Protein AF-0000000082340578 (afdb_homodimer)

Structure (mmCIF, N/CA/C/O backbone):
data_AF-0000000082340578-model_v1
#
loop_
_entity.id
_entity.type
_entity.pdbx_description
1 polymer 'Glutathione S-transferase'
#
loop_
_atom_site.group_PDB
_atom_site.id
_atom_site.type_symbol
_atom_site.label_atom_id
_atom_site.label_alt_id
_atom_site.label_comp_id
_atom_site.label_asym_id
_atom_site.label_entity_id
_atom_site.label_seq_id
_atom_site.pdbx_PDB_ins_code
_atom_site.Cartn_x
_atom_site.Cartn_y
_atom_site.Cartn_z
_atom_site.occupancy
_atom_site.B_iso_or_equiv
_atom_site.auth_seq_id
_atom_site.auth_comp_id
_atom_site.auth_asym_id
_atom_site.auth_atom_id
_atom_site.pdbx_PDB_model_num
ATOM 1 N N . MET A 1 1 ? -36.203 -43.332 -11.079 1 32.48 1 MET A N 1
ATOM 2 C CA . MET A 1 1 ? -35.503 -42.233 -11.738 1 32.48 1 MET A CA 1
ATOM 3 C C . MET A 1 1 ? -34.315 -41.766 -10.903 1 32.48 1 MET A C 1
ATOM 5 O O . MET A 1 1 ? -34.494 -41.225 -9.81 1 32.48 1 MET A O 1
ATOM 9 N N . THR A 1 2 ? -33.215 -42.489 -10.966 1 35.5 2 THR A N 1
ATOM 10 C CA . THR A 1 2 ? -31.97 -42.295 -10.231 1 35.5 2 THR A CA 1
ATOM 11 C C . THR A 1 2 ? -31.296 -40.99 -10.645 1 35.5 2 THR A C 1
ATOM 13 O O . THR A 1 2 ? -30.968 -40.799 -11.818 1 35.5 2 THR A O 1
ATOM 16 N N . ILE A 1 3 ? -31.666 -39.887 -10.031 1 37.01 3 ILE A N 1
ATOM 17 C CA . ILE A 1 3 ? -30.97 -38.628 -10.276 1 37.01 3 ILE A CA 1
ATOM 18 C C . ILE A 1 3 ? -29.473 -38.811 -10.034 1 37.01 3 ILE A C 1
ATOM 20 O O . ILE A 1 3 ? -29.056 -39.173 -8.931 1 37.01 3 ILE A O 1
ATOM 24 N N . SER A 1 4 ? -28.73 -39.205 -10.979 1 40.76 4 SER A N 1
ATOM 25 C CA . SER A 1 4 ? -27.273 -39.129 -10.92 1 40.76 4 SER A CA 1
ATOM 26 C C . SER A 1 4 ? -26.808 -37.723 -10.558 1 40.76 4 SER A C 1
ATOM 28 O O . SER A 1 4 ? -27.153 -36.754 -11.238 1 40.76 4 SER A O 1
ATOM 30 N N . ILE A 1 5 ? -26.723 -37.403 -9.363 1 33.58 5 ILE A N 1
ATOM 31 C CA . ILE A 1 5 ? -25.981 -36.206 -8.981 1 33.58 5 ILE A CA 1
ATOM 32 C C . ILE A 1 5 ? -24.584 -36.247 -9.597 1 33.58 5 ILE A C 1
ATOM 34 O O . ILE A 1 5 ? -23.779 -37.121 -9.267 1 33.58 5 ILE A O 1
ATOM 38 N N . LYS A 1 6 ? -24.53 -35.963 -10.836 1 37.46 6 LYS A N 1
ATOM 39 C CA . LYS A 1 6 ? -23.195 -35.691 -11.361 1 37.46 6 LYS A CA 1
ATOM 40 C C . LYS A 1 6 ? -22.402 -34.798 -10.411 1 37.46 6 LYS A C 1
ATOM 42 O O . LYS A 1 6 ? -22.807 -33.668 -10.13 1 37.46 6 LYS A O 1
ATOM 47 N N . SER A 1 7 ? -21.877 -35.33 -9.441 1 37.5 7 SER A N 1
ATOM 48 C CA . SER A 1 7 ? -20.831 -34.594 -8.738 1 37.5 7 SER A CA 1
ATOM 49 C C . SER A 1 7 ? -19.976 -33.786 -9.709 1 37.5 7 SER A C 1
ATOM 51 O O . SER A 1 7 ? -19.285 -34.355 -10.556 1 37.5 7 SER A O 1
ATOM 53 N N . TYR A 1 8 ? -20.379 -32.706 -10.27 1 38.99 8 TYR A N 1
ATOM 54 C CA . TYR A 1 8 ? -19.484 -31.77 -10.941 1 38.99 8 TYR A CA 1
ATOM 55 C C . TYR A 1 8 ? -18.178 -31.616 -10.171 1 38.99 8 TYR A C 1
ATOM 57 O O . TYR A 1 8 ? -18.121 -30.894 -9.172 1 38.99 8 TYR A O 1
ATOM 65 N N . SER A 1 9 ? -17.479 -32.578 -9.721 1 43.73 9 SER A N 1
ATOM 66 C CA . SER A 1 9 ? -16.057 -32.46 -9.414 1 43.73 9 SER A CA 1
ATOM 67 C C . SER A 1 9 ? -15.355 -31.527 -10.395 1 43.73 9 SER A C 1
ATOM 69 O O . SER A 1 9 ? -15.169 -31.872 -11.563 1 43.73 9 SER A O 1
ATOM 71 N N . SER A 1 10 ? -15.695 -30.298 -10.565 1 49.03 10 SER A N 1
ATOM 72 C CA . SER A 1 10 ? -15.007 -29.337 -11.421 1 49.03 10 SER A CA 1
ATOM 73 C C . SER A 1 10 ? -13.504 -29.596 -11.445 1 49.03 10 SER A C 1
ATOM 75 O O . SER A 1 10 ? -12.836 -29.501 -10.414 1 49.03 10 SER A O 1
ATOM 77 N N . VAL A 1 11 ? -13.077 -30.604 -12.043 1 56.56 11 VAL A N 1
ATOM 78 C CA . VAL A 1 11 ? -11.68 -30.944 -12.296 1 56.56 11 VAL A CA 1
ATOM 79 C C . VAL A 1 11 ? -10.858 -29.667 -12.451 1 56.56 11 VAL A C 1
ATOM 81 O O . VAL A 1 11 ? -11.073 -28.89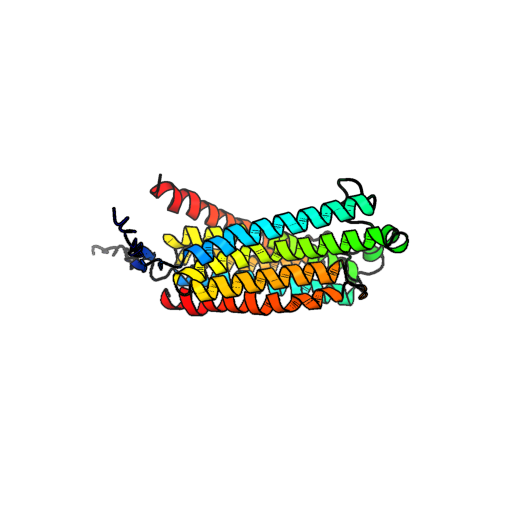2 -13.385 1 56.56 11 VAL A O 1
ATOM 84 N N . VAL A 1 12 ? -10.469 -29.049 -11.334 1 66.49 12 VAL A N 1
ATOM 85 C CA . VAL A 1 12 ? -9.536 -27.929 -11.392 1 66.49 12 VAL A CA 1
ATOM 86 C C . VAL A 1 12 ? -8.312 -28.319 -12.217 1 66.49 12 VAL A C 1
ATOM 88 O O . VAL A 1 12 ? -7.583 -29.248 -11.859 1 66.49 12 VAL A O 1
ATOM 91 N N . THR A 1 13 ? -8.359 -27.961 -13.542 1 82.49 13 THR A N 1
ATOM 92 C CA . THR A 1 13 ? -7.197 -28.169 -14.399 1 82.49 13 THR A CA 1
ATOM 93 C C . THR A 1 13 ? -5.966 -27.479 -13.817 1 82.49 13 THR A C 1
ATOM 95 O O . THR A 1 13 ? -6.04 -26.328 -13.383 1 82.49 13 THR A O 1
ATOM 98 N N . MET A 1 14 ? -4.931 -28.277 -13.577 1 86.16 14 MET A N 1
ATOM 99 C CA . MET A 1 14 ? -3.682 -27.736 -13.05 1 86.16 14 MET A CA 1
ATOM 100 C C . MET A 1 14 ? -2.726 -27.372 -14.181 1 86.16 14 MET A C 1
ATOM 102 O O . MET A 1 14 ? -2.754 -27.99 -15.246 1 86.16 14 MET A O 1
ATOM 106 N N . VAL A 1 15 ? -2.022 -26.266 -13.951 1 86.98 15 VAL A N 1
ATOM 107 C CA . VAL A 1 15 ? -0.987 -25.796 -14.866 1 86.98 15 VAL A CA 1
ATOM 108 C C . VAL A 1 15 ? 0.37 -25.818 -14.166 1 86.98 15 VAL A C 1
ATOM 110 O O . VAL A 1 15 ? 0.492 -25.378 -13.02 1 86.98 15 VAL A O 1
ATOM 113 N N . ALA A 1 16 ? 1.345 -26.383 -14.848 1 87.38 16 ALA A N 1
ATOM 114 C CA . ALA A 1 16 ? 2.707 -26.388 -14.321 1 87.38 16 ALA A CA 1
ATOM 115 C C . ALA A 1 16 ? 3.42 -25.075 -14.631 1 87.38 16 ALA A C 1
ATOM 117 O O . ALA A 1 16 ? 3.432 -24.623 -15.778 1 87.38 16 ALA A O 1
ATOM 118 N N . ILE A 1 17 ? 3.955 -24.507 -13.528 1 86.69 17 ILE A N 1
ATOM 119 C CA . ILE A 1 17 ? 4.747 -23.296 -13.713 1 86.69 17 ILE A CA 1
ATOM 120 C C . ILE A 1 17 ? 6.206 -23.574 -13.358 1 86.69 17 ILE A C 1
ATOM 122 O O . ILE A 1 17 ? 6.499 -24.116 -12.29 1 86.69 17 ILE A O 1
ATOM 126 N N . ASP A 1 18 ? 7.108 -23.28 -14.313 1 88.74 18 ASP A N 1
ATOM 127 C CA . ASP A 1 18 ? 8.546 -23.391 -14.087 1 88.74 18 ASP A CA 1
ATOM 128 C C . ASP A 1 18 ? 9.117 -22.086 -13.536 1 88.74 18 ASP A C 1
ATOM 130 O O . ASP A 1 18 ? 8.916 -21.019 -14.12 1 88.74 18 ASP A O 1
ATOM 134 N N . ILE A 1 19 ? 9.731 -22.142 -12.451 1 90.52 19 ILE A N 1
ATOM 135 C CA . ILE A 1 19 ? 10.416 -20.98 -11.895 1 90.52 19 ILE A CA 1
ATOM 136 C C . ILE A 1 19 ? 11.733 -20.755 -12.634 1 90.52 19 ILE A C 1
ATOM 138 O O . ILE A 1 19 ? 12.605 -21.627 -12.641 1 90.52 19 ILE A O 1
ATOM 142 N N . PRO A 1 20 ? 11.855 -19.592 -13.224 1 92.12 20 PRO A N 1
ATOM 143 C CA . PRO A 1 20 ? 13.057 -19.361 -14.029 1 92.12 20 PRO A CA 1
ATOM 144 C C . PRO A 1 20 ? 14.324 -19.265 -13.183 1 92.12 20 PRO A C 1
ATOM 146 O O . PRO A 1 20 ? 14.255 -18.935 -11.996 1 92.12 20 PRO A O 1
ATOM 149 N N . ALA A 1 21 ? 15.491 -19.548 -13.748 1 89.22 21 ALA A N 1
ATOM 150 C CA . ALA A 1 21 ? 16.779 -19.582 -13.058 1 89.22 21 ALA A CA 1
ATOM 151 C C . ALA A 1 21 ? 17.123 -18.217 -12.471 1 89.22 21 ALA A C 1
ATOM 153 O O . ALA A 1 21 ? 17.707 -18.129 -11.388 1 89.22 21 ALA A O 1
ATOM 154 N N . ASN A 1 22 ? 16.754 -17.122 -13.092 1 93.92 22 ASN A N 1
ATOM 155 C CA . ASN A 1 22 ? 17.14 -15.792 -12.632 1 93.92 22 ASN A CA 1
ATOM 156 C C . ASN A 1 22 ? 16.092 -15.197 -11.697 1 93.92 22 ASN A C 1
ATOM 158 O O . ASN A 1 22 ? 16.174 -14.023 -11.332 1 93.92 22 ASN A O 1
ATOM 162 N N . TYR A 1 23 ? 15.196 -16.021 -11.19 1 96.36 23 TYR A N 1
ATOM 163 C CA . TYR A 1 23 ? 14.144 -15.588 -10.277 1 96.36 23 TYR A CA 1
ATOM 164 C C . TYR A 1 23 ? 14.734 -15.075 -8.969 1 96.36 23 TYR A C 1
ATOM 166 O O . TYR A 1 23 ? 14.115 -14.264 -8.277 1 96.36 23 TYR A O 1
ATOM 174 N N . GLY A 1 24 ? 15.904 -15.477 -8.584 1 96.7 24 GLY A N 1
ATOM 175 C CA . GLY A 1 24 ? 16.573 -15.032 -7.371 1 96.7 24 GLY A CA 1
ATOM 176 C C . GLY A 1 24 ? 16.735 -13.526 -7.298 1 96.7 24 GLY A C 1
ATOM 177 O O . GLY A 1 24 ? 16.732 -12.948 -6.209 1 96.7 24 GLY A O 1
ATOM 178 N N . TYR A 1 25 ? 16.868 -12.848 -8.466 1 97.62 25 TYR A N 1
ATOM 179 C CA . TYR A 1 25 ? 16.978 -11.394 -8.484 1 97.62 25 TYR A CA 1
ATOM 180 C C . TYR A 1 25 ? 15.692 -10.744 -7.988 1 97.62 25 TYR A C 1
ATOM 182 O O . TYR A 1 25 ? 15.732 -9.744 -7.268 1 97.62 25 TYR A O 1
ATOM 190 N N . SER A 1 26 ? 14.551 -11.32 -8.376 1 98.38 26 SER A N 1
ATOM 191 C CA . SER A 1 26 ? 13.267 -10.815 -7.9 1 98.38 26 SER A CA 1
ATOM 192 C C . SER A 1 26 ? 13.143 -10.959 -6.387 1 98.38 26 SER A C 1
ATOM 194 O O . SER A 1 26 ? 12.704 -10.031 -5.704 1 98.38 26 SER A O 1
ATOM 196 N N . ILE A 1 27 ? 13.581 -12.015 -5.854 1 98.55 27 ILE A N 1
ATOM 197 C CA . ILE A 1 27 ? 13.533 -12.256 -4.416 1 98.55 27 ILE A CA 1
ATOM 198 C C . ILE A 1 27 ? 14.464 -11.283 -3.698 1 98.55 27 ILE A C 1
ATOM 200 O O . ILE A 1 27 ? 14.088 -10.687 -2.685 1 98.55 27 ILE A O 1
ATOM 204 N N . ALA A 1 28 ? 15.629 -11.124 -4.243 1 98.78 28 ALA A N 1
ATOM 205 C CA . ALA A 1 28 ? 16.623 -10.26 -3.61 1 98.78 28 ALA A CA 1
ATOM 206 C C . ALA A 1 28 ? 16.119 -8.823 -3.517 1 98.78 28 ALA A C 1
ATOM 208 O O . ALA A 1 28 ? 16.309 -8.157 -2.495 1 98.78 28 ALA A O 1
ATOM 209 N N . ILE A 1 29 ? 15.475 -8.376 -4.542 1 98.91 29 ILE A N 1
ATOM 210 C CA . ILE A 1 29 ? 14.97 -7.007 -4.536 1 98.91 29 ILE A CA 1
ATOM 211 C C . ILE A 1 29 ? 13.776 -6.902 -3.589 1 98.91 29 ILE A C 1
ATOM 213 O O . ILE A 1 29 ? 13.738 -6.025 -2.723 1 98.91 29 ILE A O 1
ATOM 217 N N . SER A 1 30 ? 12.834 -7.801 -3.774 1 98.86 30 SER A N 1
ATOM 218 C CA . SER A 1 30 ? 11.571 -7.74 -3.046 1 98.86 30 SER A CA 1
ATOM 219 C C . SER A 1 30 ? 11.783 -7.956 -1.551 1 98.86 30 SER A C 1
ATOM 221 O O . SER A 1 30 ? 11.242 -7.214 -0.729 1 98.86 30 SER A O 1
ATOM 223 N N . LEU A 1 31 ? 12.621 -8.891 -1.147 1 98.76 31 LEU A N 1
ATOM 224 C CA . LEU A 1 31 ? 12.701 -9.306 0.25 1 98.76 31 LEU A CA 1
AT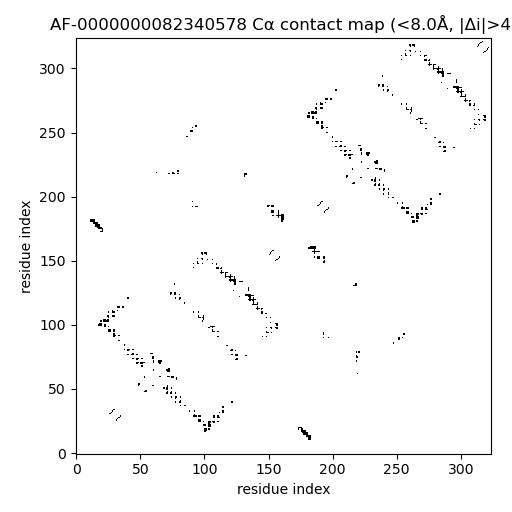OM 225 C C . LEU A 1 31 ? 14.053 -8.936 0.85 1 98.76 31 LEU A C 1
ATOM 227 O O . LEU A 1 31 ? 14.299 -9.182 2.033 1 98.76 31 LEU A O 1
ATOM 231 N N . GLY A 1 32 ? 14.904 -8.378 0.1 1 98.81 32 GLY A N 1
ATOM 232 C CA . GLY A 1 32 ? 16.178 -7.874 0.586 1 98.81 32 GLY A CA 1
ATOM 233 C C . GLY A 1 32 ? 16.271 -6.36 0.556 1 98.81 32 GLY A C 1
ATOM 234 O O . GLY A 1 32 ? 16.133 -5.704 1.59 1 98.81 32 GLY A O 1
ATOM 235 N N . VAL A 1 33 ? 16.249 -5.843 -0.642 1 98.86 33 VAL A N 1
ATOM 236 C CA . VAL A 1 33 ? 16.512 -4.422 -0.845 1 98.86 33 VAL A CA 1
ATOM 237 C C . VAL A 1 33 ? 15.381 -3.596 -0.236 1 98.86 33 VAL A C 1
ATOM 239 O O . VAL A 1 33 ? 15.631 -2.633 0.493 1 98.86 33 VAL A O 1
ATOM 242 N N . ILE A 1 34 ? 14.15 -3.959 -0.491 1 98.85 34 ILE A N 1
ATOM 243 C CA . ILE A 1 34 ? 13.02 -3.129 -0.09 1 98.85 34 ILE A CA 1
ATOM 244 C C . ILE A 1 34 ? 12.895 -3.127 1.432 1 98.85 34 ILE A C 1
ATOM 246 O O . ILE A 1 34 ? 12.763 -2.068 2.049 1 98.85 34 ILE A O 1
ATOM 250 N N . PRO A 1 35 ? 13.01 -4.287 2.122 1 98.82 35 PRO A N 1
ATOM 251 C CA . PRO A 1 35 ? 12.974 -4.233 3.585 1 98.82 35 PRO A CA 1
ATOM 252 C C . PRO A 1 35 ? 14.146 -3.453 4.176 1 98.82 35 PRO A C 1
ATOM 254 O O . PRO A 1 35 ? 13.981 -2.742 5.171 1 98.82 35 PRO A O 1
ATOM 257 N N . ILE A 1 36 ? 15.309 -3.541 3.639 1 98.85 36 ILE A N 1
ATOM 258 C CA . ILE A 1 36 ? 16.457 -2.78 4.12 1 98.85 36 ILE A CA 1
ATOM 259 C C . ILE A 1 36 ? 16.2 -1.286 3.935 1 98.85 36 ILE A C 1
ATOM 261 O O . ILE A 1 36 ? 16.501 -0.483 4.821 1 98.85 36 ILE A O 1
ATOM 265 N N . LEU A 1 37 ? 15.639 -0.922 2.802 1 98.87 37 LEU A N 1
ATOM 266 C CA . LEU A 1 37 ? 15.31 0.478 2.552 1 98.87 37 LEU A CA 1
ATOM 267 C C . LEU A 1 37 ? 14.274 0.979 3.553 1 98.87 37 LEU A C 1
ATOM 269 O O . LEU A 1 37 ? 14.352 2.119 4.015 1 98.87 37 LEU A O 1
ATOM 273 N N . SER A 1 38 ? 13.266 0.113 3.815 1 98.8 38 SER A N 1
ATOM 274 C CA . SER A 1 38 ? 12.285 0.469 4.835 1 98.8 38 SER A CA 1
ATOM 275 C C . SER A 1 38 ? 12.958 0.766 6.171 1 98.8 38 SER A C 1
ATOM 277 O O . SER A 1 38 ? 12.628 1.753 6.832 1 98.8 38 SER A O 1
ATOM 279 N N . PHE A 1 39 ? 13.899 -0.075 6.577 1 98.7 39 PHE A N 1
ATOM 280 C CA . PHE A 1 39 ? 14.65 0.111 7.813 1 98.7 39 PHE A CA 1
ATOM 281 C C . PHE A 1 39 ? 15.432 1.418 7.781 1 98.7 39 PHE A C 1
ATOM 283 O O . PHE A 1 39 ? 15.445 2.165 8.761 1 98.7 39 PHE A O 1
ATOM 290 N N . LEU A 1 40 ? 16.004 1.727 6.68 1 98.62 40 LEU A N 1
ATOM 291 C CA . LEU A 1 40 ? 16.769 2.961 6.535 1 98.62 40 LEU A CA 1
ATOM 292 C C . LEU A 1 40 ? 15.86 4.18 6.65 1 98.62 40 LEU A C 1
ATOM 294 O O . LEU A 1 40 ? 16.239 5.188 7.252 1 98.62 40 LEU A O 1
ATOM 298 N N . HIS A 1 41 ? 14.7 4.136 6.061 1 98.74 41 HIS A N 1
ATOM 299 C CA . HIS A 1 41 ? 13.725 5.204 6.251 1 98.74 41 HIS A CA 1
ATOM 300 C C . HIS A 1 41 ? 13.44 5.433 7.731 1 98.74 41 HIS A C 1
ATOM 302 O O . HIS A 1 41 ? 13.419 6.576 8.194 1 98.74 41 HIS A O 1
ATOM 308 N N . GLY A 1 42 ? 13.219 4.301 8.45 1 98.56 42 GLY A N 1
ATOM 309 C CA . GLY A 1 42 ? 12.98 4.41 9.88 1 98.56 42 GLY A CA 1
ATOM 310 C C . GLY A 1 42 ? 14.135 5.045 10.632 1 98.56 42 GLY A C 1
ATOM 311 O O . GLY A 1 42 ? 13.923 5.838 11.551 1 98.56 42 GLY A O 1
ATOM 312 N N . THR A 1 43 ? 15.338 4.732 10.287 1 98.62 43 THR A N 1
ATOM 313 C CA . THR A 1 43 ? 16.521 5.318 10.906 1 98.62 43 THR A CA 1
ATOM 314 C C . THR A 1 43 ? 16.581 6.821 10.644 1 98.62 43 THR A C 1
ATOM 316 O O . THR A 1 43 ? 16.915 7.599 11.539 1 98.62 43 THR A O 1
ATOM 319 N N . VAL A 1 44 ? 16.228 7.216 9.447 1 98.63 44 VAL A N 1
ATOM 320 C CA . VAL A 1 44 ? 16.187 8.635 9.11 1 98.63 44 VAL A CA 1
ATOM 321 C C . VAL A 1 44 ? 15.146 9.342 9.973 1 98.63 44 VAL A C 1
ATOM 323 O O . VAL A 1 44 ? 15.417 10.403 10.54 1 98.63 44 VAL A O 1
ATOM 326 N N . VAL A 1 45 ? 13.964 8.742 10.132 1 98.54 45 VAL A N 1
ATOM 327 C CA . VAL A 1 45 ? 12.922 9.31 10.981 1 98.54 45 VAL A CA 1
ATOM 328 C C . VAL A 1 45 ? 13.45 9.481 12.403 1 98.54 45 VAL A C 1
ATOM 330 O O . VAL A 1 45 ? 13.298 10.547 13.004 1 98.54 45 VAL A O 1
ATOM 333 N N . GLY A 1 46 ? 14.077 8.449 12.927 1 98.4 46 GLY A N 1
ATOM 334 C CA . GLY A 1 46 ? 14.612 8.511 14.278 1 98.4 46 GLY A CA 1
ATOM 335 C C . GLY A 1 46 ? 15.651 9.602 14.459 1 98.4 46 GLY A C 1
ATOM 336 O O . GLY A 1 46 ? 15.65 10.304 15.472 1 98.4 46 GLY A O 1
ATOM 337 N N . SER A 1 47 ? 16.529 9.762 13.543 1 98.57 47 SER A N 1
ATOM 338 C CA . SER A 1 47 ? 17.585 10.767 13.615 1 98.57 47 SER A CA 1
ATOM 339 C C . SER A 1 47 ? 17.006 12.178 13.624 1 98.57 47 SER A C 1
ATOM 341 O O . SER A 1 47 ? 17.445 13.03 14.399 1 98.57 47 SER A O 1
ATOM 343 N N . PHE A 1 48 ? 16.052 12.456 12.835 1 98.36 48 PHE A N 1
ATOM 344 C CA . PHE A 1 48 ? 15.464 13.788 12.752 1 98.36 48 PHE A CA 1
ATOM 345 C C . PHE A 1 48 ? 14.551 14.052 13.943 1 98.36 48 PHE A C 1
ATOM 347 O O . PHE A 1 48 ? 14.394 15.197 14.37 1 98.36 48 PHE A O 1
ATOM 354 N N . ARG A 1 49 ? 13.943 12.945 14.484 1 98.35 49 ARG A N 1
ATOM 355 C CA . ARG A 1 49 ? 13.178 13.078 15.72 1 98.35 49 ARG A CA 1
ATOM 356 C C . ARG A 1 49 ? 14.056 13.599 16.853 1 98.35 49 ARG A C 1
ATOM 358 O O . ARG A 1 49 ? 13.681 14.544 17.552 1 98.35 49 ARG A O 1
ATOM 365 N N . LYS A 1 50 ? 15.202 12.958 16.994 1 98.38 50 LYS A N 1
ATOM 366 C CA . LYS A 1 50 ? 16.136 13.354 18.043 1 98.38 50 LYS A CA 1
ATOM 367 C C . LYS A 1 50 ? 16.562 14.811 17.879 1 98.38 50 LYS A C 1
ATOM 369 O O . LYS A 1 50 ? 16.568 15.574 18.847 1 98.38 50 LYS A O 1
ATOM 374 N N . ALA A 1 51 ? 16.858 15.26 16.728 1 98.07 51 ALA A N 1
ATOM 375 C CA . ALA A 1 51 ? 17.292 16.625 16.442 1 98.07 51 ALA A CA 1
ATOM 376 C C . ALA A 1 51 ? 16.175 17.626 16.722 1 98.07 51 ALA A C 1
ATOM 378 O O . ALA A 1 51 ? 16.436 18.755 17.144 1 98.07 51 ALA A O 1
ATOM 379 N N . ALA A 1 52 ? 14.954 17.223 16.487 1 97.82 52 ALA A N 1
ATOM 380 C CA . ALA A 1 52 ? 13.795 18.098 16.647 1 97.82 52 ALA A CA 1
ATOM 381 C C . ALA A 1 52 ? 13.355 18.164 18.107 1 97.82 52 ALA A C 1
ATOM 383 O O . ALA A 1 52 ? 12.569 19.035 18.486 1 97.82 52 ALA A O 1
ATOM 384 N N . GLY A 1 53 ? 13.822 17.182 18.918 1 97.62 53 GLY A N 1
ATOM 385 C CA . GLY A 1 53 ? 13.418 17.134 20.314 1 97.62 53 GLY A CA 1
ATOM 386 C C . GLY A 1 53 ? 11.973 16.715 20.504 1 97.62 53 GLY A C 1
ATOM 387 O O . GLY A 1 53 ? 11.277 17.244 21.373 1 97.62 53 GLY A O 1
ATOM 388 N N . VAL A 1 54 ? 11.461 15.802 19.669 1 97.02 54 VAL A N 1
ATOM 389 C CA . VAL A 1 54 ? 10.103 15.284 19.795 1 97.02 54 VAL A CA 1
ATOM 390 C C . VAL A 1 54 ? 10.127 13.936 20.512 1 97.02 54 VAL A C 1
ATOM 392 O O . VAL A 1 54 ? 10.478 12.915 19.917 1 97.02 54 VAL A O 1
ATOM 395 N N . PRO A 1 55 ? 9.744 13.904 21.739 1 96.1 55 PRO A N 1
ATOM 396 C CA . PRO A 1 55 ? 9.887 12.653 22.488 1 96.1 55 PRO A CA 1
ATOM 397 C C . PRO A 1 55 ? 8.819 11.624 22.126 1 96.1 55 PRO A C 1
ATOM 399 O O . PRO A 1 55 ? 7.693 11.992 21.78 1 96.1 55 PRO A O 1
ATOM 402 N N . TYR A 1 56 ? 9.139 10.387 22.327 1 94.4 56 TYR A N 1
ATOM 403 C CA . TYR A 1 56 ? 8.14 9.326 22.271 1 94.4 56 TYR A CA 1
ATOM 404 C C . TYR A 1 56 ? 7.039 9.558 23.298 1 94.4 56 TYR A C 1
ATOM 406 O O . TYR A 1 56 ? 7.291 10.106 24.374 1 94.4 56 TYR A O 1
ATOM 414 N N . PRO A 1 57 ? 5.883 9.207 22.86 1 95.22 57 PRO A N 1
ATOM 415 C CA . PRO A 1 57 ? 5.397 8.44 21.711 1 95.22 57 PRO A CA 1
ATOM 416 C C . PRO A 1 57 ? 4.866 9.33 20.589 1 95.22 57 PRO A C 1
ATOM 418 O O . PRO A 1 57 ? 4.143 8.855 19.71 1 95.22 57 PRO A O 1
ATOM 421 N N . HIS A 1 58 ? 4.99 10.684 20.674 1 93.14 58 HIS A N 1
ATOM 422 C CA . HIS A 1 58 ? 4.455 11.576 19.651 1 93.14 58 HIS A CA 1
ATOM 423 C C . HIS A 1 58 ? 4.95 11.182 18.263 1 93.14 58 HIS A C 1
ATOM 425 O O . HIS A 1 58 ? 6.158 11.097 18.032 1 93.14 58 HIS A O 1
ATOM 431 N N . THR A 1 59 ? 4.056 10.971 17.398 1 94.71 59 THR A N 1
ATOM 432 C CA . THR A 1 59 ? 4.411 10.523 16.056 1 94.71 59 THR A CA 1
ATOM 433 C C . THR A 1 59 ? 4.833 11.703 15.186 1 94.71 59 THR A C 1
ATOM 435 O O . THR A 1 59 ? 5.664 11.553 14.288 1 94.71 59 THR A O 1
ATOM 438 N N . TYR A 1 60 ? 4.216 12.859 15.406 1 96.09 60 TYR A N 1
ATOM 439 C CA . TYR A 1 60 ? 4.509 14.067 14.642 1 96.09 60 TYR A CA 1
ATOM 440 C C . TYR A 1 60 ? 4.702 15.263 15.567 1 96.09 60 TYR A C 1
ATOM 442 O O . TYR A 1 60 ? 4.182 15.282 16.685 1 96.09 60 TYR A O 1
ATOM 450 N N . ALA A 1 61 ? 5.513 16.183 15.068 1 96.35 61 ALA A N 1
ATOM 451 C CA . ALA A 1 61 ? 5.516 17.511 15.676 1 96.35 61 ALA A CA 1
ATOM 452 C C . ALA A 1 61 ? 4.242 18.276 15.328 1 96.35 61 ALA A C 1
ATOM 454 O O . ALA A 1 61 ? 3.68 18.098 14.246 1 96.35 61 ALA A O 1
ATOM 455 N N . THR A 1 62 ? 3.846 19.104 16.284 1 93.05 62 THR A N 1
ATOM 456 C CA . THR A 1 62 ? 2.662 19.919 16.035 1 93.05 62 THR A CA 1
ATOM 457 C C . THR A 1 62 ? 2.957 21 15 1 93.05 62 THR A C 1
ATOM 459 O O . THR A 1 62 ? 4.119 21.27 14.69 1 93.05 62 THR A O 1
ATOM 462 N N . VAL A 1 63 ? 1.859 21.6 14.512 1 91.02 63 VAL A N 1
ATOM 463 C CA . VAL A 1 63 ? 2.002 22.704 13.569 1 91.02 63 VAL A CA 1
ATOM 464 C C . VAL A 1 63 ? 2.789 23.84 14.218 1 91.02 63 VAL A C 1
ATOM 466 O O . VAL A 1 63 ? 3.663 24.438 13.586 1 91.02 63 VAL A O 1
ATOM 469 N N . GLU A 1 64 ? 2.496 24.135 15.464 1 91.9 64 GLU A N 1
ATOM 470 C CA . GLU A 1 64 ? 3.172 25.196 16.205 1 91.9 64 GLU A CA 1
ATOM 471 C C . GLU A 1 64 ? 4.662 24.903 16.352 1 91.9 64 GLU A C 1
ATOM 473 O O . GLU A 1 64 ? 5.495 25.797 16.19 1 91.9 64 GLU A O 1
ATOM 478 N N . GLN A 1 65 ? 4.988 23.623 16.637 1 94.08 65 GLN A N 1
ATOM 479 C CA . GLN A 1 65 ? 6.387 23.223 16.756 1 94.08 65 GLN A CA 1
ATOM 480 C C . GLN A 1 65 ? 7.123 23.398 15.431 1 94.08 65 GLN A C 1
ATOM 482 O O . GLN A 1 65 ? 8.283 23.817 15.41 1 94.08 65 GLN A O 1
ATOM 487 N N . CYS A 1 66 ? 6.46 23.144 14.372 1 93.61 66 CYS A N 1
ATOM 488 C CA . CYS A 1 66 ? 7.08 23.262 13.057 1 93.61 66 CYS A CA 1
ATOM 489 C C . CYS A 1 66 ? 7.318 24.723 12.696 1 93.61 66 CYS A C 1
ATOM 491 O O . CYS A 1 66 ? 8.293 25.048 12.015 1 93.61 66 CYS A O 1
ATOM 493 N N . LYS A 1 67 ? 6.478 25.597 13.117 1 91.37 67 LYS A N 1
ATOM 494 C CA . LYS A 1 67 ? 6.637 27.023 12.847 1 91.37 67 LYS A CA 1
ATOM 495 C C . LYS A 1 67 ? 7.815 27.602 13.626 1 91.37 67 LYS A C 1
ATOM 497 O O . LYS A 1 67 ? 8.532 28.47 13.123 1 91.37 67 LYS A O 1
ATOM 502 N N . SER A 1 68 ? 8.038 27.092 14.801 1 94.68 68 SER A N 1
ATOM 503 C CA . SER A 1 68 ? 9.029 27.692 15.689 1 94.68 68 SER A CA 1
ATOM 504 C C . SER A 1 68 ? 10.382 27.001 15.555 1 94.68 68 SER A C 1
ATOM 506 O O . SER A 1 68 ? 11.408 27.549 15.964 1 94.68 68 SER A O 1
ATOM 508 N N . ASN A 1 69 ? 10.408 25.741 15.038 1 94.53 69 ASN A N 1
ATOM 509 C CA . ASN A 1 69 ? 11.603 24.91 14.936 1 94.53 69 ASN A CA 1
ATOM 510 C C . ASN A 1 69 ? 11.694 24.224 13.576 1 94.53 69 ASN A C 1
ATOM 512 O O . ASN A 1 69 ? 11.027 23.215 13.339 1 94.53 69 ASN A O 1
ATOM 516 N N . PRO A 1 70 ? 12.557 24.73 12.738 1 94.18 70 PRO A N 1
ATOM 517 C CA . PRO A 1 70 ? 12.681 24.141 11.402 1 94.18 70 PRO A CA 1
ATOM 518 C C . PRO A 1 70 ? 13.05 22.66 11.442 1 94.18 70 PRO A C 1
ATOM 520 O O . PRO A 1 70 ? 12.707 21.909 10.525 1 94.18 70 PRO A O 1
ATOM 523 N N . LYS A 1 71 ? 13.732 22.201 12.48 1 97.01 71 LYS A N 1
ATOM 524 C CA . LYS A 1 71 ? 14.094 20.792 12.598 1 97.01 71 LYS A CA 1
ATOM 525 C C . LYS A 1 71 ? 12.857 19.923 12.81 1 97.01 71 LYS A C 1
ATOM 527 O O . LYS A 1 71 ? 12.831 18.761 12.399 1 97.01 71 LYS A O 1
ATOM 532 N N . ALA A 1 72 ? 11.867 20.466 13.492 1 96.97 72 ALA A N 1
ATOM 533 C CA . ALA A 1 72 ? 10.609 19.75 13.69 1 96.97 72 ALA A CA 1
ATOM 534 C C . ALA A 1 72 ? 9.887 19.533 12.363 1 96.97 72 ALA A C 1
ATOM 536 O O . ALA A 1 72 ? 9.279 18.483 12.145 1 96.97 72 ALA A O 1
ATOM 537 N N . TYR A 1 73 ? 9.959 20.541 11.515 1 95.74 73 TYR A N 1
ATOM 538 C CA . TYR A 1 73 ? 9.38 20.41 10.183 1 95.74 73 TYR A CA 1
ATOM 539 C C . TYR A 1 73 ? 10.059 19.292 9.4 1 95.74 73 TYR A C 1
ATOM 541 O O . TYR A 1 73 ? 9.389 18.47 8.771 1 95.74 73 TYR A O 1
ATOM 549 N N . LYS A 1 74 ? 11.321 19.223 9.441 1 96.93 74 LYS A N 1
ATOM 550 C CA . LYS A 1 74 ? 12.071 18.193 8.727 1 96.93 74 LYS A CA 1
ATOM 551 C C . LYS A 1 74 ? 11.756 16.804 9.274 1 96.93 74 LYS A C 1
ATOM 553 O O . LYS A 1 74 ? 11.711 15.83 8.52 1 96.93 74 LYS A O 1
ATOM 558 N N . PHE A 1 75 ? 11.593 16.724 10.589 1 98.12 75 PHE A N 1
ATOM 559 C CA . PHE A 1 75 ? 11.168 15.469 11.198 1 98.12 75 PHE A CA 1
ATOM 560 C C . PHE A 1 75 ? 9.841 15.004 10.611 1 98.12 75 PHE A C 1
ATOM 562 O O . PHE A 1 75 ? 9.7 13.842 10.226 1 98.12 75 PHE A O 1
ATOM 569 N N . ASN A 1 76 ? 8.88 15.927 10.516 1 97.34 76 ASN A N 1
ATOM 570 C CA . ASN A 1 76 ? 7.589 15.574 9.934 1 97.34 76 ASN A CA 1
ATOM 571 C C . ASN A 1 76 ? 7.728 15.159 8.473 1 97.34 76 ASN A C 1
ATOM 573 O O . ASN A 1 76 ? 7.018 14.267 8.006 1 97.34 76 ASN A O 1
ATOM 577 N N . CYS A 1 77 ? 8.645 15.775 7.754 1 97.35 77 CYS A N 1
ATOM 578 C CA . CYS A 1 77 ? 8.914 15.394 6.372 1 97.35 77 CYS A CA 1
ATOM 579 C C . CYS A 1 77 ? 9.439 13.965 6.292 1 97.35 77 CYS A C 1
ATOM 581 O O . CYS A 1 77 ? 8.986 13.178 5.459 1 97.35 77 CYS A O 1
ATOM 583 N N . ALA A 1 78 ? 10.354 13.649 7.168 1 98.02 78 ALA A N 1
ATOM 584 C CA . ALA A 1 78 ? 10.905 12.297 7.203 1 98.02 78 ALA A CA 1
ATOM 585 C C . ALA A 1 78 ? 9.822 11.271 7.523 1 98.02 78 ALA A C 1
ATOM 587 O O . ALA A 1 78 ? 9.752 10.215 6.89 1 98.02 78 ALA A O 1
ATOM 588 N N . GLN A 1 79 ? 8.97 11.608 8.52 1 97.96 79 GLN A N 1
ATOM 589 C CA . GLN A 1 79 ? 7.87 10.734 8.912 1 97.96 79 GLN A CA 1
ATOM 590 C C . GLN A 1 79 ? 6.907 10.506 7.75 1 97.96 79 GLN A C 1
ATOM 592 O O . GLN A 1 79 ? 6.484 9.375 7.502 1 97.96 79 GLN A O 1
ATOM 597 N N . ARG A 1 80 ? 6.619 11.556 7.044 1 97.34 80 ARG A N 1
ATOM 598 C CA . ARG A 1 80 ? 5.676 11.452 5.935 1 97.34 80 ARG A CA 1
ATOM 599 C C . ARG A 1 80 ? 6.255 10.613 4.801 1 97.34 80 ARG A C 1
ATOM 601 O O . ARG A 1 80 ? 5.551 9.798 4.202 1 97.34 80 ARG A O 1
ATOM 608 N N . ALA A 1 81 ? 7.476 10.843 4.486 1 97.91 81 ALA A N 1
ATOM 609 C CA . ALA A 1 81 ? 8.133 10.051 3.449 1 97.91 81 ALA A CA 1
ATOM 610 C C . ALA A 1 81 ? 8.133 8.568 3.809 1 97.91 81 ALA A C 1
ATOM 612 O O . ALA A 1 81 ? 7.855 7.718 2.96 1 97.91 81 ALA A O 1
ATOM 613 N N . HIS A 1 82 ? 8.404 8.259 5.051 1 98.41 82 HIS A N 1
ATOM 614 C CA . HIS A 1 82 ? 8.417 6.878 5.519 1 98.41 82 HIS A CA 1
ATOM 615 C C . HIS A 1 82 ? 7.025 6.26 5.448 1 98.41 82 HIS A C 1
ATOM 617 O O . HIS A 1 82 ? 6.868 5.124 4.994 1 98.41 82 HIS A O 1
ATOM 623 N N . ALA A 1 83 ? 6.058 7.031 5.893 1 97.59 83 ALA A N 1
ATOM 624 C CA . ALA A 1 83 ? 4.685 6.533 5.861 1 97.59 83 ALA A CA 1
ATOM 625 C C . ALA A 1 83 ? 4.252 6.209 4.434 1 97.59 83 ALA A C 1
ATOM 627 O O . ALA A 1 83 ? 3.63 5.174 4.187 1 97.59 83 ALA A O 1
ATOM 628 N N . ASN A 1 84 ? 4.576 7.085 3.506 1 97.63 84 ASN A N 1
ATOM 629 C CA . ASN A 1 84 ? 4.24 6.839 2.108 1 97.63 84 ASN A CA 1
ATOM 630 C C . ASN A 1 84 ? 4.943 5.595 1.573 1 97.63 84 ASN A C 1
ATOM 632 O O . ASN A 1 84 ? 4.374 4.85 0.774 1 97.63 84 ASN A O 1
ATOM 636 N N . PHE A 1 85 ? 6.19 5.392 1.972 1 98.7 85 PHE A N 1
ATOM 637 C CA . PHE A 1 85 ? 6.924 4.19 1.594 1 98.7 85 PHE A CA 1
ATOM 638 C C . PHE A 1 85 ? 6.181 2.938 2.045 1 98.7 85 PHE A C 1
ATOM 640 O O . PHE A 1 85 ? 5.978 2.012 1.257 1 98.7 85 PHE A O 1
ATOM 647 N N . LEU A 1 86 ? 5.695 2.945 3.288 1 98.44 86 LEU A N 1
ATOM 648 C CA . LEU A 1 86 ? 5.042 1.786 3.886 1 98.44 86 LEU A CA 1
ATOM 649 C C . LEU A 1 86 ? 3.691 1.524 3.229 1 98.44 86 LEU A C 1
ATOM 651 O O . LEU A 1 86 ? 3.256 0.374 3.132 1 98.44 86 LEU A O 1
ATOM 655 N N . GLU A 1 87 ? 3.08 2.559 2.668 1 97.77 87 GLU A N 1
ATOM 656 C CA . GLU A 1 87 ? 1.802 2.425 1.974 1 97.77 87 GLU A CA 1
ATOM 657 C C . GLU A 1 87 ? 1.952 1.611 0.692 1 97.77 87 GLU A C 1
ATOM 659 O O . GLU A 1 87 ? 1.008 0.948 0.258 1 97.77 87 GLU A O 1
ATOM 664 N N . ASN A 1 88 ? 3.118 1.648 0.108 1 98.6 88 ASN A N 1
ATOM 665 C CA . ASN A 1 88 ? 3.298 1.122 -1.24 1 98.6 88 ASN A CA 1
ATOM 666 C C . ASN A 1 88 ? 4.139 -0.152 -1.238 1 98.6 88 ASN A C 1
ATOM 668 O O . ASN A 1 88 ? 4.023 -0.979 -2.143 1 98.6 88 ASN A O 1
ATOM 672 N N . ALA A 1 89 ? 4.901 -0.391 -0.214 1 98.78 89 ALA A N 1
ATOM 673 C CA . ALA A 1 89 ? 5.92 -1.436 -0.205 1 98.78 89 ALA A CA 1
ATOM 674 C C . ALA A 1 89 ? 5.287 -2.821 -0.309 1 98.78 89 ALA A C 1
ATOM 676 O O . ALA A 1 89 ? 5.72 -3.649 -1.114 1 98.78 89 ALA A O 1
ATOM 677 N N . PRO A 1 90 ? 4.208 -3.099 0.445 1 98.64 90 PRO A N 1
ATOM 678 C CA . PRO A 1 90 ? 3.692 -4.469 0.399 1 98.64 90 PRO A CA 1
ATOM 679 C C . PRO A 1 90 ? 3.204 -4.869 -0.992 1 98.64 90 PRO A C 1
ATOM 681 O O . PRO A 1 90 ? 3.527 -5.957 -1.474 1 98.64 90 PRO A O 1
ATOM 684 N N . GLN A 1 91 ? 2.454 -3.994 -1.637 1 98.64 91 GLN A N 1
ATOM 685 C CA . GLN A 1 91 ? 1.95 -4.338 -2.962 1 98.64 91 GLN A CA 1
ATOM 686 C C . GLN A 1 91 ? 3.089 -4.452 -3.971 1 98.64 91 GLN A C 1
ATOM 688 O O . GLN A 1 91 ? 3.034 -5.275 -4.887 1 98.64 91 GLN A O 1
ATOM 693 N N . THR A 1 92 ? 4.08 -3.574 -3.874 1 98.9 92 THR A N 1
ATOM 694 C CA . THR A 1 92 ? 5.227 -3.62 -4.774 1 98.9 92 THR A CA 1
ATOM 695 C C . THR A 1 92 ? 6 -4.924 -4.599 1 98.9 92 THR A C 1
ATOM 697 O O . THR A 1 92 ? 6.348 -5.582 -5.582 1 98.9 92 THR A O 1
ATOM 700 N N . MET A 1 93 ? 6.212 -5.301 -3.363 1 98.93 93 MET A N 1
ATOM 701 C CA . MET A 1 93 ? 6.941 -6.528 -3.056 1 98.93 93 MET A CA 1
ATOM 702 C C . MET A 1 93 ? 6.215 -7.746 -3.617 1 98.93 93 MET A C 1
ATOM 704 O O . MET A 1 93 ? 6.827 -8.591 -4.273 1 98.93 93 MET A O 1
ATOM 708 N N . LEU A 1 94 ? 4.955 -7.814 -3.44 1 98.87 94 LEU A N 1
ATOM 709 C CA . LEU A 1 94 ? 4.177 -8.949 -3.925 1 98.87 94 LEU A CA 1
ATOM 710 C C . LEU A 1 94 ? 4.144 -8.973 -5.449 1 98.87 94 LEU A C 1
ATOM 712 O O . LEU A 1 94 ? 4.22 -10.043 -6.059 1 98.87 94 LEU A O 1
ATOM 716 N N . SER A 1 95 ? 4.067 -7.81 -6.069 1 98.93 95 SER A N 1
ATOM 717 C CA . SER A 1 95 ? 4.027 -7.742 -7.526 1 98.93 95 SER A CA 1
ATOM 718 C C . SER A 1 95 ? 5.35 -8.189 -8.137 1 98.93 95 SER A C 1
ATOM 720 O O . SER A 1 95 ? 5.368 -8.836 -9.187 1 98.93 95 SER A O 1
ATOM 722 N N . ILE A 1 96 ? 6.456 -7.823 -7.506 1 98.93 96 ILE A N 1
ATOM 723 C CA . ILE A 1 96 ? 7.757 -8.261 -7.998 1 98.93 96 ILE A CA 1
ATOM 724 C C . ILE A 1 96 ? 7.829 -9.786 -7.98 1 98.93 96 ILE A C 1
ATOM 726 O O . ILE A 1 96 ? 8.265 -10.405 -8.954 1 98.93 96 ILE A O 1
ATOM 730 N N . LEU A 1 97 ? 7.373 -10.404 -6.893 1 98.73 97 LEU A N 1
ATOM 731 C CA . LEU A 1 97 ? 7.449 -11.851 -6.73 1 98.73 97 LEU A CA 1
ATOM 732 C C . LEU A 1 97 ? 6.562 -12.56 -7.747 1 98.73 97 LEU A C 1
ATOM 734 O O . LEU A 1 97 ? 6.952 -13.585 -8.311 1 98.73 97 LEU A O 1
ATOM 738 N N . VAL A 1 98 ? 5.427 -11.982 -8.048 1 98.5 98 VAL A N 1
ATOM 739 C CA . VAL A 1 98 ? 4.503 -12.625 -8.976 1 98.5 98 VAL A CA 1
ATOM 740 C C . VAL A 1 98 ? 4.958 -12.377 -10.413 1 98.5 98 VAL A C 1
ATOM 742 O O . VAL A 1 98 ? 5.051 -13.312 -11.211 1 98.5 98 VAL A O 1
ATOM 745 N N . ALA A 1 99 ? 5.273 -11.128 -10.769 1 98.55 99 ALA A N 1
ATOM 746 C CA . ALA A 1 99 ? 5.733 -10.807 -12.117 1 98.55 99 ALA A CA 1
ATOM 747 C C . ALA A 1 99 ? 7.038 -11.53 -12.438 1 98.55 99 ALA A C 1
ATOM 749 O O . ALA A 1 99 ? 7.275 -11.917 -13.585 1 98.55 99 ALA A O 1
ATOM 750 N N . GLY A 1 100 ? 7.874 -11.731 -11.445 1 97.93 100 GLY A N 1
ATOM 751 C CA . GLY A 1 100 ? 9.181 -12.34 -11.633 1 97.93 100 GLY A CA 1
ATOM 752 C C . GLY A 1 100 ? 9.105 -13.795 -12.056 1 97.93 100 GLY A C 1
ATOM 753 O O . GLY A 1 100 ? 10.086 -14.356 -12.548 1 97.93 100 GLY A O 1
ATOM 754 N N . VAL A 1 101 ? 7.968 -14.427 -11.832 1 95.72 101 VAL A N 1
ATOM 755 C CA . VAL A 1 101 ? 7.806 -15.826 -12.214 1 95.72 101 VAL A CA 1
ATOM 756 C C . VAL A 1 101 ? 7.883 -15.958 -13.734 1 95.72 101 VAL A C 1
ATOM 758 O O . VAL A 1 101 ? 8.351 -16.974 -14.251 1 95.72 101 VAL A O 1
ATOM 761 N N . LYS A 1 102 ? 7.482 -14.952 -14.409 1 94.99 102 LYS A N 1
ATOM 762 C CA . LYS A 1 102 ? 7.505 -14.981 -15.869 1 94.99 102 LYS A CA 1
ATOM 763 C C . LYS A 1 102 ? 8.564 -14.03 -16.42 1 94.99 102 LYS A C 1
ATOM 765 O O . LYS A 1 102 ? 9.156 -14.293 -17.469 1 94.99 102 LYS A O 1
ATOM 770 N N . TYR A 1 103 ? 8.811 -12.896 -15.703 1 97.17 103 TYR A N 1
ATOM 771 C CA . TYR A 1 103 ? 9.725 -11.851 -16.15 1 97.17 103 TYR A CA 1
ATOM 772 C C . TYR A 1 103 ? 10.754 -11.528 -15.073 1 97.17 103 TYR A C 1
ATOM 774 O O . TYR A 1 103 ? 10.822 -10.395 -14.59 1 97.17 103 TYR A O 1
ATOM 782 N N . PRO A 1 104 ? 11.604 -12.436 -14.726 1 96.53 104 PRO A N 1
ATOM 783 C CA . PRO A 1 104 ? 12.443 -12.259 -13.539 1 96.53 104 PRO A CA 1
ATOM 784 C C . PRO A 1 104 ? 13.361 -11.043 -13.641 1 96.53 104 PRO A C 1
ATOM 786 O O . PRO A 1 104 ? 13.483 -10.274 -12.684 1 96.53 104 PRO A O 1
ATOM 789 N N . GLU A 1 105 ? 13.983 -10.797 -14.806 1 97.59 105 GLU A N 1
ATOM 790 C CA . GLU A 1 105 ? 14.919 -9.683 -14.93 1 97.59 105 GLU A CA 1
ATOM 791 C C . GLU A 1 105 ? 14.183 -8.348 -14.994 1 97.59 105 GLU A C 1
ATOM 793 O O . GLU A 1 105 ? 14.605 -7.37 -14.374 1 97.59 105 GLU A O 1
ATOM 798 N N . LEU A 1 106 ? 13.112 -8.323 -15.753 1 98.48 106 LEU A N 1
ATOM 799 C CA . LEU A 1 106 ? 12.348 -7.086 -15.88 1 98.48 106 LEU A CA 1
ATOM 800 C C . LEU A 1 106 ? 11.714 -6.699 -14.548 1 98.48 106 LEU A C 1
ATOM 802 O O . LEU A 1 106 ? 11.738 -5.529 -14.161 1 98.48 106 LEU A O 1
ATOM 806 N N . ALA A 1 107 ? 11.113 -7.662 -13.82 1 98.78 107 ALA A N 1
ATOM 807 C CA . ALA A 1 107 ? 10.52 -7.406 -12.51 1 98.78 107 ALA A CA 1
ATOM 808 C C . ALA A 1 107 ? 11.567 -6.894 -11.525 1 98.78 107 ALA A C 1
ATOM 810 O O . ALA A 1 107 ? 11.325 -5.926 -10.8 1 98.78 107 ALA A O 1
ATOM 811 N N . ALA A 1 108 ? 12.715 -7.536 -11.503 1 98.74 108 ALA A N 1
ATOM 812 C CA . ALA A 1 108 ? 13.799 -7.102 -10.625 1 98.74 108 ALA A CA 1
ATOM 813 C C . ALA A 1 108 ? 14.266 -5.695 -10.986 1 98.74 108 ALA A C 1
ATOM 815 O O . ALA A 1 108 ? 14.521 -4.873 -10.102 1 98.74 108 ALA A O 1
ATOM 816 N N . GLY A 1 109 ? 14.416 -5.468 -12.27 1 98.86 109 GLY A N 1
ATOM 817 C CA . GLY A 1 109 ? 14.836 -4.153 -12.727 1 98.86 109 GLY A CA 1
ATOM 818 C C . GLY A 1 109 ? 13.866 -3.051 -12.344 1 98.86 109 GLY A C 1
ATOM 819 O O . GLY A 1 109 ? 14.279 -1.993 -11.864 1 98.86 109 GLY A O 1
ATOM 820 N N . LEU A 1 110 ? 12.575 -3.262 -12.558 1 98.92 110 LEU A N 1
ATOM 821 C CA . LEU A 1 110 ? 11.557 -2.292 -12.169 1 98.92 110 LEU A CA 1
ATOM 822 C C . LEU A 1 110 ? 11.547 -2.092 -10.657 1 98.92 110 LEU A C 1
ATOM 824 O O . LEU A 1 110 ? 11.372 -0.969 -10.177 1 98.92 110 LEU A O 1
ATOM 828 N N . GLY A 1 111 ? 11.699 -3.2 -9.892 1 98.92 111 GLY A N 1
ATOM 829 C CA . GLY A 1 111 ? 11.786 -3.095 -8.444 1 98.92 111 GLY A CA 1
ATOM 830 C C . GLY A 1 111 ? 12.982 -2.288 -7.975 1 98.92 111 GLY A C 1
ATOM 831 O O . GLY A 1 111 ? 12.867 -1.476 -7.054 1 98.92 111 GLY A O 1
ATOM 832 N N . ALA A 1 112 ? 14.108 -2.525 -8.612 1 98.91 112 ALA A N 1
ATOM 833 C CA . ALA A 1 112 ? 15.306 -1.76 -8.275 1 98.91 112 ALA A CA 1
ATOM 834 C C . ALA A 1 112 ? 15.116 -0.278 -8.585 1 98.91 112 ALA A C 1
ATOM 836 O O . ALA A 1 112 ? 15.49 0.583 -7.784 1 98.91 112 ALA A O 1
ATOM 837 N N . ALA A 1 113 ? 14.574 0.013 -9.734 1 98.92 113 ALA A N 1
ATOM 838 C CA . ALA A 1 113 ? 14.293 1.402 -10.088 1 98.92 113 ALA A CA 1
ATOM 839 C C . ALA A 1 113 ? 13.322 2.036 -9.095 1 98.92 113 ALA A C 1
ATOM 841 O O . ALA A 1 113 ? 13.494 3.192 -8.701 1 98.92 113 ALA A O 1
ATOM 842 N N . TRP A 1 114 ? 12.294 1.296 -8.74 1 98.91 114 TRP A N 1
ATOM 843 C CA . TRP A 1 114 ? 11.355 1.753 -7.721 1 98.91 114 TRP A CA 1
ATOM 844 C C . TRP A 1 114 ? 12.088 2.147 -6.443 1 98.91 114 TRP A C 1
ATOM 846 O O . TRP A 1 114 ? 11.831 3.211 -5.875 1 98.91 114 TRP A O 1
ATOM 856 N N . ALA A 1 115 ? 13.025 1.336 -6.024 1 98.91 115 ALA A N 1
ATOM 857 C CA . ALA A 1 115 ? 13.787 1.605 -4.808 1 98.91 115 ALA A CA 1
ATOM 858 C C . ALA A 1 115 ? 14.598 2.891 -4.942 1 98.91 115 ALA A C 1
ATOM 860 O O . ALA A 1 115 ? 14.659 3.694 -4.008 1 98.91 115 ALA A O 1
ATOM 861 N N . VAL A 1 116 ? 15.181 3.099 -6.073 1 98.88 116 VAL A N 1
ATOM 862 C CA . VAL A 1 116 ? 15.967 4.305 -6.313 1 98.88 116 VAL A CA 1
ATOM 863 C C . VAL A 1 116 ? 15.068 5.536 -6.214 1 98.88 116 VAL A C 1
ATOM 865 O O . VAL A 1 116 ? 15.43 6.527 -5.575 1 98.88 116 VAL A O 1
ATOM 868 N N . PHE A 1 117 ? 13.934 5.495 -6.769 1 98.85 117 PHE A N 1
ATOM 869 C CA . PHE A 1 117 ? 13.03 6.639 -6.747 1 98.85 117 PHE A CA 1
ATOM 870 C C . PHE A 1 117 ? 12.483 6.869 -5.343 1 98.85 117 PHE A C 1
ATOM 872 O O . PHE A 1 117 ? 12.184 8.004 -4.966 1 98.85 117 PHE A O 1
ATOM 879 N N . ARG A 1 118 ? 12.393 5.781 -4.536 1 98.84 118 ARG A N 1
ATOM 880 C CA . ARG A 1 118 ? 11.974 5.958 -3.149 1 98.84 118 ARG A CA 1
ATOM 881 C C . ARG A 1 118 ? 13.042 6.689 -2.343 1 98.84 118 ARG A C 1
ATOM 883 O O . ARG A 1 118 ? 12.724 7.454 -1.43 1 98.84 118 ARG A O 1
ATOM 890 N N . ILE A 1 119 ? 14.294 6.426 -2.637 1 98.81 119 ILE A N 1
ATOM 891 C CA . ILE A 1 119 ? 15.386 7.167 -2.015 1 98.81 119 ILE A CA 1
ATOM 892 C C . ILE A 1 119 ? 15.292 8.642 -2.399 1 98.81 119 ILE A C 1
ATOM 894 O O . ILE A 1 119 ? 15.407 9.522 -1.543 1 98.81 119 ILE A O 1
ATOM 898 N N . LEU A 1 120 ? 15.021 8.942 -3.681 1 98.67 120 LEU A N 1
ATOM 899 C CA . LEU A 1 120 ? 14.905 10.317 -4.156 1 98.67 120 LEU A CA 1
ATOM 900 C C . LEU A 1 120 ? 13.687 11.002 -3.545 1 98.67 120 LEU A C 1
ATOM 902 O O . LEU A 1 120 ? 13.712 12.207 -3.287 1 98.67 120 LEU A O 1
ATOM 906 N N . PHE A 1 121 ? 12.624 10.252 -3.34 1 98.43 121 PHE A N 1
ATOM 907 C CA . PHE A 1 121 ? 11.417 10.766 -2.704 1 98.43 121 PHE A CA 1
ATOM 908 C C . PHE A 1 121 ? 11.71 11.236 -1.284 1 98.43 121 PHE A C 1
ATOM 910 O O . PHE A 1 121 ? 11.383 12.367 -0.918 1 98.43 121 PHE A O 1
ATOM 917 N N . LEU A 1 122 ? 12.367 10.396 -0.523 1 98.27 122 LEU A N 1
ATOM 918 C CA . LEU A 1 122 ? 12.768 10.755 0.833 1 98.27 122 LEU A CA 1
ATOM 919 C C . LEU A 1 122 ? 13.721 11.946 0.821 1 98.27 122 LEU A C 1
ATOM 921 O O . LEU A 1 122 ? 13.55 12.891 1.594 1 98.27 122 LEU A O 1
ATOM 925 N N . HIS A 1 123 ? 14.743 11.897 -0.049 1 98.05 123 HIS A N 1
ATOM 926 C CA . HIS A 1 123 ? 15.682 13.005 -0.18 1 98.05 123 HIS A CA 1
ATOM 927 C C . HIS A 1 123 ? 14.954 14.311 -0.483 1 98.05 123 HIS A C 1
ATOM 929 O O . HIS A 1 123 ? 15.29 15.358 0.075 1 98.05 123 HIS A O 1
ATOM 935 N N . GLY A 1 124 ? 14.01 14.231 -1.373 1 97.2 124 GLY A N 1
ATOM 936 C CA . GLY A 1 124 ? 13.237 15.405 -1.746 1 97.2 124 GLY A CA 1
ATOM 937 C C . GLY A 1 124 ? 12.448 15.99 -0.591 1 97.2 124 GLY A C 1
ATOM 938 O O . GLY A 1 124 ? 12.368 17.212 -0.442 1 97.2 124 GLY A O 1
ATOM 939 N N . TYR A 1 125 ? 11.892 15.163 0.2 1 95.61 125 TYR A N 1
ATOM 940 C CA . TYR A 1 125 ? 11.13 15.61 1.36 1 95.61 125 TYR A CA 1
ATOM 941 C C . TYR A 1 125 ? 12.04 16.273 2.388 1 95.61 125 TYR A C 1
ATOM 943 O O . TYR A 1 125 ? 11.735 17.358 2.889 1 95.61 125 TYR A O 1
ATOM 951 N N . VAL A 1 126 ? 13.15 15.675 2.641 1 95.99 126 VAL A N 1
ATOM 952 C CA . VAL A 1 126 ? 13.876 15.962 3.874 1 95.99 126 VAL A CA 1
ATOM 953 C C . VAL A 1 126 ? 15.048 16.895 3.578 1 95.99 126 VAL A C 1
ATOM 955 O O . VAL A 1 126 ? 15.411 17.729 4.411 1 95.99 126 VAL A O 1
ATOM 958 N N . PHE A 1 127 ? 15.659 16.821 2.409 1 95.76 127 PHE A N 1
ATOM 959 C CA . PHE A 1 127 ? 16.96 17.45 2.221 1 95.76 127 PHE A CA 1
ATOM 960 C C . PHE A 1 127 ? 16.887 18.537 1.154 1 95.76 127 PHE A C 1
ATOM 962 O O . PHE A 1 127 ? 17.918 19.022 0.683 1 95.76 127 PHE A O 1
ATOM 969 N N . THR A 1 128 ? 15.718 18.824 0.701 1 93.24 128 THR A N 1
ATOM 970 C CA . THR A 1 128 ? 15.555 19.975 -0.18 1 93.24 128 THR A CA 1
ATOM 971 C C . THR A 1 128 ? 14.738 21.068 0.503 1 93.24 128 THR A C 1
ATOM 973 O O . THR A 1 128 ? 14.108 20.826 1.535 1 93.24 128 THR A O 1
ATOM 976 N N . ASP A 1 129 ? 14.722 22.31 -0.037 1 89.94 129 ASP A N 1
ATOM 977 C CA . ASP A 1 129 ? 14.083 23.449 0.615 1 89.94 129 ASP A CA 1
ATOM 978 C C . ASP A 1 129 ? 12.784 23.828 -0.092 1 89.94 129 ASP A C 1
ATOM 980 O O . ASP A 1 129 ? 12.261 24.927 0.106 1 89.94 129 ASP A O 1
ATOM 984 N N . LYS A 1 130 ? 12.338 22.98 -0.894 1 92.09 130 LYS A N 1
ATOM 985 C CA . LYS A 1 130 ? 11.064 23.276 -1.543 1 92.09 130 LYS A CA 1
ATOM 986 C C . LYS A 1 130 ? 9.928 23.331 -0.525 1 92.09 130 LYS A C 1
ATOM 988 O O . LYS A 1 130 ? 9.846 22.485 0.368 1 92.09 130 LYS A O 1
ATOM 993 N N . PRO A 1 131 ? 9.134 24.286 -0.683 1 89.62 131 PRO A N 1
ATOM 994 C CA . PRO A 1 131 ? 8.081 24.457 0.321 1 89.62 131 PRO A CA 1
ATOM 995 C C . PRO A 1 131 ? 7.003 23.379 0.235 1 89.62 131 PRO A C 1
ATOM 997 O O . PRO A 1 131 ? 6.831 22.755 -0.816 1 89.62 131 PRO A O 1
ATOM 1000 N N . ALA A 1 132 ? 6.346 23.078 1.3 1 90.27 132 ALA A N 1
ATOM 1001 C CA . ALA A 1 132 ? 5.161 22.229 1.399 1 90.27 132 ALA A CA 1
ATOM 1002 C C . ALA A 1 132 ? 5.452 20.82 0.89 1 90.27 132 ALA A C 1
ATOM 1004 O O . ALA A 1 132 ? 4.637 20.231 0.176 1 90.27 132 ALA A O 1
ATOM 1005 N N . GLY A 1 133 ? 6.705 20.446 1.142 1 89.7 133 GLY A N 1
ATOM 1006 C CA . GLY A 1 133 ? 7.072 19.089 0.769 1 89.7 133 GLY A CA 1
ATOM 1007 C C . GLY A 1 133 ? 7.185 18.893 -0.731 1 89.7 133 GLY A C 1
ATOM 1008 O O . GLY A 1 133 ? 7.067 17.77 -1.227 1 89.7 133 GLY A O 1
ATOM 1009 N N . GLY A 1 134 ? 7.321 19.902 -1.472 1 93.79 134 GLY A N 1
ATOM 1010 C CA . GLY A 1 134 ? 7.297 19.836 -2.925 1 93.79 134 GLY A CA 1
ATOM 1011 C C . GLY A 1 134 ? 8.481 19.089 -3.508 1 93.79 134 GLY A C 1
ATOM 1012 O O . GLY A 1 134 ? 8.453 18.68 -4.67 1 93.79 134 GLY A O 1
ATOM 1013 N N . GLY A 1 135 ? 9.539 18.857 -2.752 1 94.65 135 GLY A N 1
ATOM 1014 C CA . GLY A 1 135 ? 10.694 18.091 -3.192 1 94.65 135 GLY A CA 1
ATOM 1015 C C . GLY A 1 135 ? 10.382 16.627 -3.437 1 94.65 135 GLY A C 1
ATOM 1016 O O . GLY A 1 135 ? 11.143 15.929 -4.11 1 94.65 135 GLY A O 1
ATOM 1017 N N . ARG A 1 136 ? 9.251 16.209 -2.865 1 92.98 136 ARG A N 1
ATOM 1018 C CA . ARG A 1 136 ? 8.847 14.815 -3.02 1 92.98 136 ARG A CA 1
ATOM 1019 C C . ARG A 1 136 ? 8.711 14.445 -4.493 1 92.98 136 ARG A C 1
ATOM 1021 O O . ARG A 1 136 ? 8.874 13.281 -4.863 1 92.98 136 ARG A O 1
ATOM 1028 N N . TYR A 1 137 ? 8.46 15.36 -5.372 1 95.64 137 TYR A N 1
ATOM 1029 C CA . TYR A 1 137 ? 8.215 15.069 -6.78 1 95.64 137 TYR A CA 1
ATOM 1030 C C . TYR A 1 137 ? 9.488 14.59 -7.468 1 95.64 137 TYR A C 1
ATOM 1032 O O . TYR A 1 137 ? 9.434 14.015 -8.558 1 95.64 137 TYR A O 1
ATOM 1040 N N . ASN A 1 138 ? 10.676 14.774 -6.854 1 95.9 138 ASN A N 1
ATOM 1041 C CA . ASN A 1 138 ? 11.93 14.237 -7.369 1 95.9 138 ASN A CA 1
ATOM 1042 C C . ASN A 1 138 ? 11.895 12.713 -7.452 1 95.9 138 ASN A C 1
ATOM 1044 O O . ASN A 1 138 ? 12.578 12.117 -8.287 1 95.9 138 ASN A O 1
ATOM 1048 N N . GLY A 1 139 ? 11.122 12.086 -6.614 1 97.48 139 GLY A N 1
ATOM 1049 C CA . GLY A 1 139 ? 11.006 10.637 -6.588 1 97.48 139 GLY A CA 1
ATOM 1050 C C . GLY A 1 139 ? 9.677 10.135 -7.119 1 97.48 139 GLY A C 1
ATOM 1051 O O . GLY A 1 139 ? 9.344 8.958 -6.963 1 97.48 139 GLY A O 1
ATOM 1052 N N . GLY A 1 140 ? 8.942 11.011 -7.742 1 97.19 140 GLY A N 1
ATOM 1053 C CA . GLY A 1 140 ? 7.575 10.7 -8.129 1 97.19 140 GLY A CA 1
ATOM 1054 C C . GLY A 1 140 ? 7.487 9.631 -9.201 1 97.19 140 GLY A C 1
ATOM 1055 O O . GLY A 1 140 ? 6.429 9.029 -9.4 1 97.19 140 GLY A O 1
ATOM 1056 N N . LEU A 1 141 ? 8.563 9.301 -9.882 1 97.6 141 LEU A N 1
ATOM 1057 C CA . LEU A 1 141 ? 8.56 8.346 -10.985 1 97.6 141 LEU A CA 1
ATOM 1058 C C . LEU A 1 141 ? 8.387 6.921 -10.47 1 97.6 141 LEU A C 1
ATOM 1060 O O . LEU A 1 141 ? 8.177 5.994 -11.255 1 97.6 141 LEU A O 1
ATOM 1064 N N . PHE A 1 142 ? 8.425 6.717 -9.108 1 98.21 142 PHE A N 1
ATOM 1065 C CA . PHE A 1 142 ? 8.177 5.376 -8.592 1 98.21 142 PHE A CA 1
ATOM 1066 C C . PHE A 1 142 ? 6.79 4.889 -8.993 1 98.21 142 PHE A C 1
ATOM 1068 O O . PHE A 1 142 ? 6.561 3.685 -9.118 1 98.21 142 PHE A O 1
ATOM 1075 N N . TRP A 1 143 ? 5.897 5.805 -9.276 1 97.72 143 TRP A N 1
ATOM 1076 C CA . TRP A 1 143 ? 4.54 5.439 -9.669 1 97.72 143 TRP A CA 1
ATOM 1077 C C . TRP A 1 143 ? 4.542 4.69 -10.998 1 97.72 143 TRP A C 1
ATOM 1079 O O . TRP A 1 143 ? 3.735 3.78 -11.205 1 97.72 143 TRP A O 1
ATOM 1089 N N . PHE A 1 144 ? 5.411 5.038 -11.894 1 98.3 144 PHE A N 1
ATOM 1090 C CA . PHE A 1 144 ? 5.488 4.37 -13.188 1 98.3 144 PHE A CA 1
ATOM 1091 C C . PHE A 1 144 ? 6.064 2.967 -13.038 1 98.3 144 PHE A C 1
ATOM 1093 O O . PHE A 1 144 ? 5.642 2.04 -13.732 1 98.3 144 PHE A O 1
ATOM 1100 N N . MET A 1 145 ? 7.042 2.838 -12.111 1 98.75 145 MET A N 1
ATOM 1101 C CA . MET A 1 145 ? 7.587 1.51 -11.844 1 98.75 145 MET A CA 1
ATOM 1102 C C . MET A 1 145 ? 6.523 0.596 -11.245 1 98.75 145 MET A C 1
ATOM 1104 O O . MET A 1 145 ? 6.393 -0.561 -11.649 1 98.75 145 MET A O 1
ATOM 1108 N N . GLN A 1 146 ? 5.785 1.13 -10.368 1 97.98 146 GLN A N 1
ATOM 1109 C CA . GLN A 1 146 ? 4.716 0.379 -9.718 1 97.98 146 GLN A CA 1
ATOM 1110 C C . GLN A 1 146 ? 3.629 -0.009 -10.717 1 97.98 146 GLN A C 1
ATOM 1112 O O . GLN A 1 146 ? 3.165 -1.15 -10.724 1 97.98 146 GLN A O 1
ATOM 1117 N N . ALA A 1 147 ? 3.251 0.915 -11.562 1 98.39 147 ALA A N 1
ATOM 1118 C CA . ALA A 1 147 ? 2.258 0.624 -12.593 1 98.39 147 ALA A CA 1
ATOM 1119 C C . ALA A 1 147 ? 2.749 -0.474 -13.532 1 98.39 147 ALA A C 1
ATOM 1121 O O . ALA A 1 147 ? 1.975 -1.346 -13.936 1 98.39 147 ALA A O 1
ATOM 1122 N N . GLY A 1 148 ? 3.986 -0.379 -13.887 1 98.76 148 GLY A N 1
ATOM 1123 C CA . GLY A 1 148 ? 4.567 -1.437 -14.698 1 98.76 148 GLY A CA 1
ATOM 1124 C C . GLY A 1 148 ? 4.481 -2.804 -14.047 1 98.76 148 GLY A C 1
ATOM 1125 O O . GLY A 1 148 ? 4.16 -3.793 -14.709 1 98.76 148 GLY A O 1
ATOM 1126 N N . LEU A 1 149 ? 4.734 -2.854 -12.763 1 98.85 149 LEU A N 1
ATOM 1127 C CA . LEU A 1 149 ? 4.687 -4.114 -12.031 1 98.85 149 LEU A CA 1
ATOM 1128 C C . LEU A 1 149 ? 3.256 -4.629 -11.926 1 98.85 149 LEU A C 1
ATOM 1130 O O . LEU A 1 149 ? 3.016 -5.834 -12.031 1 98.85 149 LEU A O 1
ATOM 1134 N N . TRP A 1 150 ? 2.302 -3.728 -11.692 1 98.51 150 TRP A N 1
ATOM 1135 C CA . TRP A 1 150 ? 0.899 -4.128 -11.732 1 98.51 150 TRP A CA 1
ATOM 1136 C C . TRP A 1 150 ? 0.54 -4.721 -13.09 1 98.51 150 TRP A C 1
ATOM 1138 O O . TRP A 1 150 ? -0.09 -5.779 -13.166 1 98.51 150 TRP A O 1
ATOM 1148 N N . GLY A 1 151 ? 0.962 -4.018 -14.157 1 98.63 151 GLY A N 1
ATOM 1149 C CA . GLY A 1 151 ? 0.69 -4.49 -15.505 1 98.63 151 GLY A CA 1
ATOM 1150 C C . GLY A 1 151 ? 1.281 -5.858 -15.789 1 98.63 151 GLY A C 1
ATOM 1151 O O . GLY A 1 151 ? 0.607 -6.728 -16.344 1 98.63 151 GLY A O 1
ATOM 1152 N N . LEU A 1 152 ? 2.513 -6.065 -15.419 1 98.69 152 LEU A N 1
ATOM 1153 C CA . LEU A 1 152 ? 3.157 -7.356 -15.634 1 98.69 152 LEU A CA 1
ATOM 1154 C C . LEU A 1 152 ? 2.435 -8.459 -14.868 1 98.69 152 LEU A C 1
ATOM 1156 O O . LEU A 1 152 ? 2.292 -9.577 -15.367 1 98.69 152 LEU A O 1
ATOM 1160 N N . SER A 1 153 ? 2.009 -8.149 -13.622 1 98.64 153 SER A N 1
ATOM 1161 C CA . SER A 1 153 ? 1.312 -9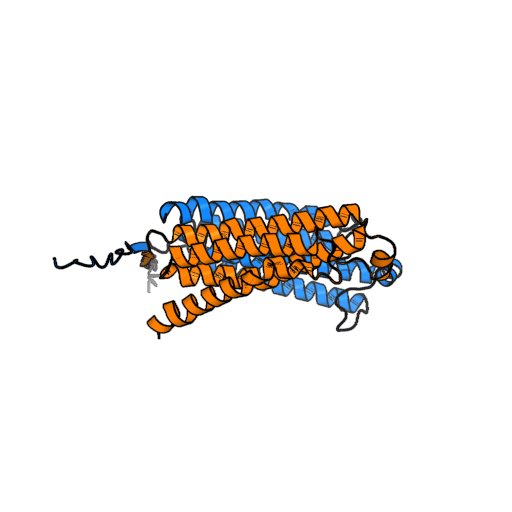.138 -12.806 1 98.64 153 SER A CA 1
ATOM 1162 C C . SER A 1 153 ? -0.041 -9.499 -13.409 1 98.64 153 SER A C 1
ATOM 1164 O O . SER A 1 153 ? -0.374 -10.678 -13.54 1 98.64 153 SER A O 1
ATOM 1166 N N . VAL A 1 154 ? -0.796 -8.515 -13.866 1 98.49 154 VAL A N 1
ATOM 1167 C CA . VAL A 1 154 ? -2.178 -8.726 -14.283 1 98.49 154 VAL A CA 1
ATOM 1168 C C . VAL A 1 154 ? -2.217 -9.152 -15.748 1 98.49 154 VAL A C 1
ATOM 1170 O O . VAL A 1 154 ? -2.79 -10.191 -16.084 1 98.49 154 VAL A O 1
ATOM 1173 N N . PHE A 1 155 ? -1.554 -8.433 -16.639 1 98.26 155 PHE A N 1
ATOM 1174 C CA . PHE A 1 155 ? -1.658 -8.675 -18.073 1 98.26 155 PHE A CA 1
ATOM 1175 C C . PHE A 1 155 ? -0.573 -9.638 -18.539 1 98.26 155 PHE A C 1
ATOM 1177 O O . PHE A 1 155 ? -0.674 -10.218 -19.622 1 98.26 155 PHE A O 1
ATOM 1184 N N . GLY A 1 156 ? 0.437 -9.811 -17.788 1 96.91 156 GLY A N 1
ATOM 1185 C CA . GLY A 1 156 ? 1.502 -10.738 -18.138 1 96.91 156 GLY A CA 1
ATOM 1186 C C . GLY A 1 156 ? 1.318 -12.115 -17.528 1 96.91 156 GLY A C 1
ATOM 1187 O O . GLY A 1 156 ? 1.315 -13.12 -18.242 1 96.91 156 GLY A O 1
ATOM 1188 N N . VAL A 1 157 ? 1.073 -12.155 -16.202 1 96.4 157 VAL A N 1
ATOM 1189 C CA . VAL A 1 157 ? 1.039 -13.433 -15.498 1 96.4 157 VAL A CA 1
ATOM 1190 C C . VAL A 1 157 ? -0.407 -13.897 -15.339 1 96.4 157 VAL A C 1
ATOM 1192 O O . VAL A 1 157 ? -0.766 -14.993 -15.777 1 96.4 157 VAL A O 1
ATOM 1195 N N . ALA A 1 158 ? -1.272 -13.073 -14.763 1 97.16 158 ALA A N 1
ATOM 1196 C CA . ALA A 1 158 ? -2.645 -13.458 -14.448 1 97.16 158 ALA A CA 1
ATOM 1197 C C . ALA A 1 158 ? -3.403 -13.866 -15.708 1 97.16 158 ALA A C 1
ATOM 1199 O O . ALA A 1 158 ? -4.119 -14.871 -15.711 1 97.16 158 ALA A O 1
ATOM 1200 N N . ARG A 1 159 ? -3.289 -13.11 -16.746 1 95.79 159 ARG A N 1
ATOM 1201 C CA . ARG A 1 159 ? -4.047 -13.337 -17.973 1 95.79 159 ARG A CA 1
ATOM 1202 C C . ARG A 1 159 ? -3.809 -14.743 -18.511 1 95.79 159 ARG A C 1
ATOM 1204 O O . ARG A 1 159 ? -4.743 -15.403 -18.973 1 95.79 159 ARG A O 1
ATOM 1211 N N . ASP A 1 160 ? -2.659 -15.304 -18.393 1 92.47 160 ASP A N 1
ATOM 1212 C CA . ASP A 1 160 ? -2.302 -16.624 -18.905 1 92.47 160 ASP A CA 1
ATOM 1213 C C . ASP A 1 160 ? -2.897 -17.729 -18.036 1 92.47 160 ASP A C 1
ATOM 1215 O O . ASP A 1 160 ? -2.942 -18.891 -18.446 1 92.47 160 ASP A O 1
ATOM 1219 N N . LEU A 1 161 ? -3.345 -17.36 -16.889 1 92.84 161 LEU A N 1
ATOM 1220 C CA . LEU A 1 161 ? -3.85 -18.353 -15.947 1 92.84 161 LEU A CA 1
ATOM 1221 C C . LEU A 1 161 ? -5.353 -18.197 -15.745 1 92.84 161 LEU A C 1
ATOM 1223 O O . LEU A 1 161 ? -5.892 -18.613 -14.717 1 92.84 161 LEU A O 1
ATOM 1227 N N . MET A 1 162 ? -5.997 -17.429 -16.595 1 92.29 162 MET A N 1
ATOM 1228 C CA . MET A 1 162 ? -7.446 -17.252 -16.572 1 92.29 162 MET A CA 1
ATOM 1229 C C . MET A 1 162 ? -8.114 -18.101 -17.648 1 92.29 162 MET A C 1
ATOM 1231 O O . MET A 1 162 ? -7.523 -18.358 -18.698 1 92.29 162 MET A O 1
ATOM 1235 N N . MET B 1 1 ? 49.891 -28.594 -11.652 1 32.85 1 MET B N 1
ATOM 1236 C CA . MET B 1 1 ? 48.637 -28.977 -11.011 1 32.85 1 MET B CA 1
ATOM 1237 C C . MET B 1 1 ? 47.509 -28.032 -11.413 1 32.85 1 MET B C 1
ATOM 1239 O O . MET B 1 1 ? 47.529 -26.851 -11.064 1 32.85 1 MET B O 1
ATOM 1243 N N . THR B 1 2 ? 46.901 -28.264 -12.639 1 34.29 2 THR B N 1
ATOM 1244 C CA . THR B 1 2 ? 45.891 -27.438 -13.291 1 34.29 2 THR B CA 1
ATOM 1245 C C . THR B 1 2 ? 44.579 -27.472 -12.512 1 34.29 2 THR B C 1
ATOM 1247 O O . THR B 1 2 ? 44.015 -28.544 -12.282 1 34.29 2 THR B O 1
ATOM 1250 N N . ILE B 1 3 ? 44.358 -26.598 -11.569 1 36.13 3 ILE B N 1
ATOM 1251 C CA . ILE B 1 3 ? 43.08 -26.471 -10.878 1 36.13 3 ILE B CA 1
ATOM 1252 C C . ILE B 1 3 ? 41.955 -26.309 -11.899 1 36.13 3 ILE B C 1
ATOM 1254 O O . ILE B 1 3 ? 41.971 -25.376 -12.706 1 36.13 3 ILE B O 1
ATOM 1258 N N . SER B 1 4 ? 41.376 -27.376 -12.437 1 37.98 4 SER B N 1
ATOM 1259 C CA . SER B 1 4 ? 40.153 -27.29 -13.227 1 37.98 4 SER B CA 1
ATOM 1260 C C . SER B 1 4 ? 39.044 -26.584 -12.453 1 37.98 4 SER B C 1
ATOM 1262 O O . SER B 1 4 ? 38.687 -27.002 -11.35 1 37.98 4 SER B O 1
ATOM 1264 N N . ILE B 1 5 ? 38.914 -25.336 -12.505 1 34.6 5 ILE B N 1
ATOM 1265 C CA . ILE B 1 5 ? 37.685 -24.677 -12.077 1 34.6 5 ILE B CA 1
ATOM 1266 C C . ILE B 1 5 ? 36.487 -25.314 -12.778 1 34.6 5 ILE B C 1
ATOM 1268 O O . ILE B 1 5 ? 36.386 -25.276 -14.006 1 34.6 5 ILE B O 1
ATOM 1272 N N . LYS B 1 6 ? 36.048 -26.37 -12.233 1 36.75 6 LYS B N 1
ATOM 1273 C CA . LYS B 1 6 ? 34.759 -26.878 -12.694 1 36.75 6 LYS B CA 1
ATOM 1274 C C . LYS B 1 6 ? 33.783 -25.736 -12.964 1 36.75 6 LYS B C 1
ATOM 1276 O O . LYS B 1 6 ? 33.557 -24.887 -12.099 1 36.75 6 LYS B O 1
ATOM 1281 N N . SER B 1 7 ? 33.706 -25.268 -14.11 1 38.28 7 SER B N 1
ATOM 1282 C CA . SER B 1 7 ? 32.56 -24.483 -14.556 1 38.28 7 SER B CA 1
ATOM 1283 C C . SER B 1 7 ? 31.255 -25.044 -14 1 38.28 7 SER B C 1
ATOM 1285 O O . SER B 1 7 ? 30.906 -26.196 -14.264 1 38.28 7 SER B O 1
ATOM 1287 N N . TYR B 1 8 ? 30.902 -24.871 -12.727 1 39.22 8 TYR B N 1
ATOM 1288 C CA . TYR B 1 8 ? 29.494 -25.07 -12.401 1 39.22 8 TYR B CA 1
ATOM 1289 C C . TYR B 1 8 ? 28.599 -24.61 -13.546 1 39.22 8 TYR B C 1
ATOM 1291 O O . TYR B 1 8 ? 28.504 -23.412 -13.825 1 39.22 8 TYR B O 1
ATOM 1299 N N . SER B 1 9 ? 28.63 -25.094 -14.688 1 41.8 9 SER B N 1
ATOM 1300 C CA . SER B 1 9 ? 27.466 -25.03 -15.566 1 41.8 9 SER B CA 1
ATOM 1301 C C . SER B 1 9 ? 26.169 -25.029 -14.764 1 41.8 9 SER B C 1
ATOM 1303 O O . SER B 1 9 ? 25.831 -26.025 -14.12 1 41.8 9 SER B O 1
ATOM 1305 N N . SER B 1 10 ? 25.849 -24.064 -13.876 1 44.76 10 SER B N 1
ATOM 1306 C CA . SER B 1 10 ? 24.635 -23.867 -13.09 1 44.76 10 SER B CA 1
ATOM 1307 C C . SER B 1 10 ? 23.402 -24.344 -13.85 1 44.76 10 SER B C 1
ATOM 1309 O O . SER B 1 10 ? 22.937 -23.673 -14.774 1 44.76 10 SER B O 1
ATOM 1311 N N . VAL B 1 11 ? 23.341 -25.54 -14.323 1 48.72 11 VAL B N 1
ATOM 1312 C CA . VAL B 1 11 ? 22.077 -26.102 -14.787 1 48.72 11 VAL B CA 1
ATOM 1313 C C . VAL B 1 11 ? 20.919 -25.484 -14.006 1 48.72 11 VAL B C 1
ATOM 1315 O O . VAL B 1 11 ? 20.826 -25.649 -12.787 1 48.72 11 VAL B O 1
ATOM 1318 N N . VAL B 1 12 ? 20.611 -24.287 -14.306 1 52.99 12 VAL B N 1
ATOM 1319 C CA . VAL B 1 12 ? 19.456 -23.585 -13.757 1 52.99 12 VAL B CA 1
ATOM 1320 C C . VAL B 1 12 ? 18.246 -24.517 -13.736 1 52.99 12 VAL B C 1
ATOM 1322 O O . VAL B 1 12 ? 17.695 -24.852 -14.787 1 52.99 12 VAL B O 1
ATOM 1325 N N . THR B 1 13 ? 18.382 -25.587 -12.819 1 64.24 13 THR B N 1
ATOM 1326 C CA . THR B 1 13 ? 17.243 -26.487 -12.677 1 64.24 13 THR B CA 1
ATOM 1327 C C . THR B 1 13 ? 15.963 -25.701 -12.405 1 64.24 13 THR B C 1
ATOM 1329 O O . THR B 1 13 ? 15.943 -24.813 -11.55 1 64.24 13 THR B O 1
ATOM 1332 N N . MET B 1 14 ? 15.116 -25.604 -13.416 1 75.24 14 MET B N 1
ATOM 1333 C CA . MET B 1 14 ? 13.772 -25.069 -13.216 1 75.24 14 MET B CA 1
ATOM 1334 C C . MET B 1 14 ? 12.969 -25.956 -12.271 1 75.24 14 MET B C 1
ATOM 1336 O O . MET B 1 14 ? 13.146 -27.175 -12.255 1 75.24 14 MET B O 1
ATOM 1340 N N . VAL B 1 15 ? 12.395 -25.299 -11.21 1 77.04 15 VAL B N 1
ATOM 1341 C CA . VAL B 1 15 ? 11.456 -25.979 -10.323 1 77.04 15 VAL B CA 1
ATOM 1342 C C . VAL B 1 15 ? 10.029 -25.775 -10.826 1 77.04 15 VAL B C 1
ATOM 1344 O O . VAL B 1 15 ? 9.645 -24.66 -11.187 1 77.04 15 VAL B O 1
ATOM 1347 N N . ALA B 1 16 ? 9.286 -26.871 -11.032 1 83.64 16 ALA B N 1
ATOM 1348 C CA . ALA B 1 16 ? 7.902 -26.785 -11.493 1 83.64 16 ALA B CA 1
ATOM 1349 C C . ALA B 1 16 ? 6.932 -26.767 -10.315 1 83.64 16 ALA B C 1
ATOM 1351 O O . ALA B 1 16 ? 7.094 -27.526 -9.357 1 83.64 16 ALA B O 1
ATOM 1352 N N . ILE B 1 17 ? 6.045 -25.843 -10.38 1 81.76 17 ILE B N 1
ATOM 1353 C CA . ILE B 1 17 ? 4.951 -25.81 -9.415 1 81.76 17 ILE B CA 1
ATOM 1354 C C . ILE B 1 17 ? 3.614 -25.9 -10.148 1 81.76 17 ILE B C 1
ATOM 1356 O O . ILE B 1 17 ? 3.425 -25.266 -11.188 1 81.76 17 ILE B O 1
ATOM 1360 N N . ASP B 1 18 ? 2.695 -26.756 -9.649 1 87.01 18 ASP B N 1
ATOM 1361 C CA . ASP B 1 18 ? 1.363 -26.871 -10.235 1 87.01 18 ASP B CA 1
ATOM 1362 C C . ASP B 1 18 ? 0.393 -25.882 -9.594 1 87.01 18 ASP B C 1
ATOM 1364 O O . ASP B 1 18 ? 0.288 -25.814 -8.367 1 87.01 18 ASP B O 1
ATOM 1368 N N . ILE B 1 19 ? -0.28 -25.069 -10.475 1 88.88 19 ILE B N 1
ATOM 1369 C CA . ILE B 1 19 ? -1.276 -24.119 -9.994 1 88.88 19 ILE B CA 1
ATOM 1370 C C . ILE B 1 19 ? -2.573 -24.287 -10.781 1 88.88 19 ILE B C 1
ATOM 1372 O O . ILE B 1 19 ? -2.554 -24.721 -11.935 1 88.88 19 ILE B O 1
ATOM 1376 N N . PRO B 1 20 ? -3.682 -23.965 -10.117 1 92.81 20 PRO B N 1
ATOM 1377 C CA . PRO B 1 20 ? -4.938 -24.074 -10.864 1 92.81 20 PRO B CA 1
ATOM 1378 C C . PRO B 1 20 ? -4.997 -23.129 -12.061 1 92.81 20 PRO B C 1
ATOM 1380 O O . PRO B 1 20 ? -4.457 -22.021 -12.005 1 92.81 20 PRO B O 1
ATOM 1383 N N . ALA B 1 21 ? -5.731 -23.523 -13.105 1 89.68 21 ALA B N 1
ATOM 1384 C CA . ALA B 1 21 ? -5.836 -22.736 -14.331 1 89.68 21 ALA B CA 1
ATOM 1385 C C . ALA B 1 21 ? -6.582 -21.429 -14.083 1 89.68 21 ALA B C 1
ATOM 1387 O O . ALA B 1 21 ? -6.398 -20.453 -14.814 1 89.68 21 ALA B O 1
ATOM 1388 N N . ASN B 1 22 ? -7.419 -21.321 -13.123 1 95.29 22 ASN B N 1
ATOM 1389 C CA . ASN B 1 22 ? -8.197 -20.113 -12.866 1 95.29 22 ASN B CA 1
ATOM 1390 C C . ASN B 1 22 ? -7.549 -19.247 -11.79 1 95.29 22 ASN B C 1
ATOM 1392 O O . ASN B 1 22 ? -8.148 -18.277 -11.323 1 95.29 22 ASN B O 1
ATOM 1396 N N . TYR B 1 23 ? -6.262 -19.496 -11.563 1 97.16 23 TYR B N 1
ATOM 1397 C CA . TYR B 1 23 ? -5.518 -18.772 -10.538 1 97.16 23 TYR B CA 1
ATOM 1398 C C . TYR B 1 23 ? -5.334 -17.31 -10.93 1 97.16 23 TYR B C 1
ATOM 1400 O O . TYR B 1 23 ? -5.128 -16.452 -10.068 1 97.16 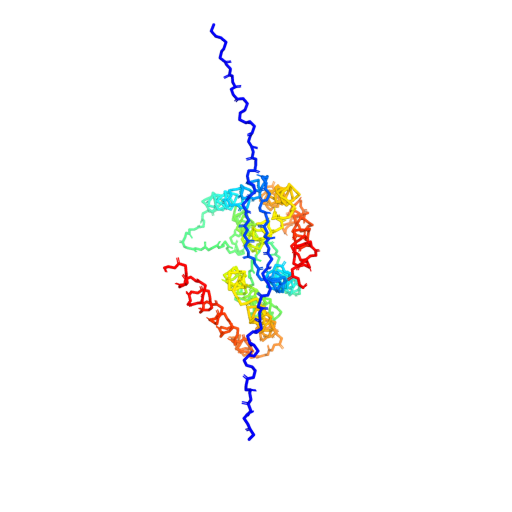23 TYR B O 1
ATOM 1408 N N . GLY B 1 24 ? -5.419 -16.984 -12.181 1 97.87 24 GLY B N 1
ATOM 1409 C CA . GLY B 1 24 ? -5.253 -15.629 -12.682 1 97.87 24 GLY B CA 1
ATOM 1410 C C . GLY B 1 24 ? -6.24 -14.646 -12.082 1 97.87 24 GLY B C 1
ATOM 1411 O O . GLY B 1 24 ? -5.926 -13.465 -11.915 1 97.87 24 GLY B O 1
ATOM 1412 N N . TYR B 1 25 ? -7.4 -15.133 -11.754 1 97.89 25 TYR B N 1
ATOM 1413 C CA . TYR B 1 25 ? -8.392 -14.259 -11.138 1 97.89 25 TYR B CA 1
ATOM 1414 C C . TYR B 1 25 ? -7.925 -13.786 -9.767 1 97.89 25 TYR B C 1
ATOM 1416 O O . TYR B 1 25 ? -8.138 -12.629 -9.396 1 97.89 25 TYR B O 1
ATOM 1424 N N . SER B 1 26 ? -7.271 -14.698 -9.013 1 98.64 26 SER B N 1
ATOM 1425 C CA . SER B 1 26 ? -6.722 -14.332 -7.712 1 98.64 26 SER B CA 1
ATOM 1426 C C . SER B 1 26 ? -5.623 -13.283 -7.85 1 98.64 26 SER B C 1
ATOM 1428 O O . SER B 1 26 ? -5.59 -12.308 -7.097 1 98.64 26 SER B O 1
ATOM 1430 N N . ILE B 1 27 ? -4.793 -13.402 -8.841 1 98.79 27 ILE B N 1
ATOM 1431 C CA . ILE B 1 27 ? -3.714 -12.448 -9.072 1 98.79 27 ILE B CA 1
ATOM 1432 C C . ILE B 1 27 ? -4.298 -11.095 -9.471 1 98.79 27 ILE B C 1
ATOM 1434 O O . ILE B 1 27 ? -3.88 -10.055 -8.955 1 98.79 27 ILE B O 1
ATOM 1438 N N . ALA B 1 28 ? -5.295 -11.102 -10.303 1 98.79 28 ALA B N 1
ATOM 1439 C CA . ALA B 1 28 ? -5.88 -9.863 -10.809 1 98.79 28 ALA B CA 1
ATOM 1440 C C . ALA B 1 28 ? -6.525 -9.061 -9.681 1 98.79 28 ALA B C 1
ATOM 1442 O O . ALA B 1 28 ? -6.402 -7.835 -9.635 1 98.79 28 ALA B O 1
ATOM 1443 N N . ILE B 1 29 ? -7.165 -9.78 -8.808 1 98.89 29 ILE B N 1
ATOM 1444 C CA . ILE B 1 29 ? -7.796 -9.084 -7.691 1 98.89 29 ILE B CA 1
ATOM 1445 C C . ILE B 1 29 ? -6.725 -8.581 -6.726 1 98.89 29 ILE B C 1
ATOM 1447 O O . ILE B 1 29 ? -6.72 -7.406 -6.351 1 98.89 29 ILE B O 1
ATOM 1451 N N . SER B 1 30 ? -5.797 -9.438 -6.35 1 98.91 30 SER B N 1
ATOM 1452 C CA . SER B 1 30 ? -4.81 -9.16 -5.311 1 98.91 30 SER B CA 1
ATOM 1453 C C . SER B 1 30 ? -3.825 -8.086 -5.759 1 98.91 30 SER B C 1
ATOM 1455 O O . SER B 1 30 ? -3.464 -7.204 -4.978 1 98.91 30 SER B O 1
ATOM 1457 N N . LEU B 1 31 ? -3.438 -8.102 -7.074 1 98.85 31 LEU B N 1
ATOM 1458 C CA . LEU B 1 31 ? -2.325 -7.263 -7.504 1 98.85 31 LEU B CA 1
ATOM 1459 C C . LEU B 1 31 ? -2.766 -6.291 -8.594 1 98.85 31 LEU B C 1
ATOM 1461 O O . LEU B 1 31 ? -1.941 -5.573 -9.163 1 98.85 31 LEU B O 1
ATOM 1465 N N . GLY B 1 32 ? -4.036 -6.268 -8.893 1 98.63 32 GLY B N 1
ATOM 1466 C CA . GLY B 1 32 ? -4.656 -5.286 -9.768 1 98.63 32 GLY B CA 1
ATOM 1467 C C . GLY B 1 32 ? -5.676 -4.415 -9.06 1 98.63 32 GLY B C 1
ATOM 1468 O O . GLY B 1 32 ? -5.377 -3.28 -8.682 1 98.63 32 GLY B O 1
ATOM 1469 N N . VAL B 1 33 ? -6.727 -5.078 -8.659 1 98.79 33 VAL B N 1
ATOM 1470 C CA . VAL B 1 33 ? -7.869 -4.349 -8.116 1 98.79 33 VAL B CA 1
ATOM 1471 C C . VAL B 1 33 ? -7.48 -3.687 -6.797 1 98.79 33 VAL B C 1
ATOM 1473 O O . VAL B 1 33 ? -7.736 -2.497 -6.593 1 98.79 33 VAL B O 1
ATOM 1476 N N . ILE B 1 34 ? -6.828 -4.428 -5.908 1 98.85 34 ILE B N 1
ATOM 1477 C CA . ILE B 1 34 ? -6.589 -3.921 -4.561 1 98.85 34 ILE B CA 1
ATOM 1478 C C . ILE B 1 34 ? -5.552 -2.8 -4.609 1 98.85 34 ILE B C 1
ATOM 1480 O O . ILE B 1 34 ? -5.762 -1.728 -4.037 1 98.85 34 ILE B O 1
ATOM 148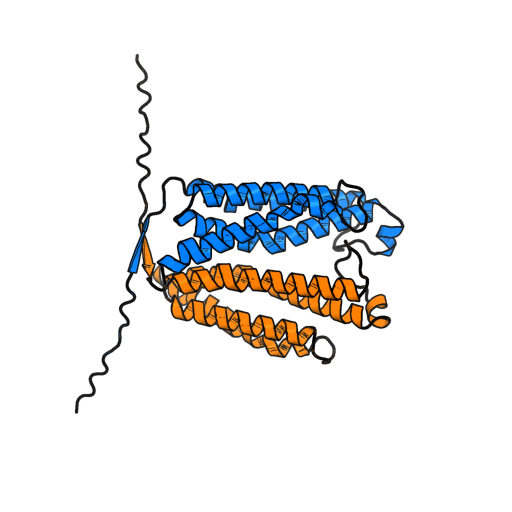4 N N . PRO B 1 35 ? -4.474 -2.933 -5.354 1 98.65 35 PRO B N 1
ATOM 1485 C CA . PRO B 1 35 ? -3.541 -1.808 -5.436 1 98.65 35 PRO B CA 1
ATOM 1486 C C . PRO B 1 35 ? -4.151 -0.583 -6.114 1 98.65 35 PRO B C 1
ATOM 1488 O O . PRO B 1 35 ? -3.887 0.55 -5.704 1 98.65 35 PRO B O 1
ATOM 1491 N N . ILE B 1 36 ? -4.986 -0.742 -7.103 1 98.41 36 ILE B N 1
ATOM 1492 C CA . ILE B 1 36 ? -5.646 0.384 -7.755 1 98.41 36 ILE B CA 1
ATOM 1493 C C . ILE B 1 36 ? -6.598 1.063 -6.772 1 98.41 36 ILE B C 1
ATOM 1495 O O . ILE B 1 36 ? -6.682 2.292 -6.729 1 98.41 36 ILE B O 1
ATOM 1499 N N . LEU B 1 37 ? -7.274 0.267 -6.028 1 98.76 37 LEU B N 1
ATOM 1500 C CA . LEU B 1 37 ? -8.164 0.829 -5.018 1 98.76 37 LEU B CA 1
ATOM 1501 C C . LEU B 1 37 ? -7.375 1.609 -3.971 1 98.76 37 LEU B C 1
ATOM 1503 O O . LEU B 1 37 ? -7.816 2.666 -3.515 1 98.76 37 LEU B O 1
ATOM 1507 N N . SER B 1 38 ? -6.217 1.072 -3.554 1 98.64 38 SER B N 1
ATOM 1508 C CA . SER B 1 38 ? -5.352 1.794 -2.627 1 98.64 38 SER B CA 1
ATOM 1509 C C . SER B 1 38 ? -4.959 3.157 -3.187 1 98.64 38 SER B C 1
ATOM 1511 O O . SER B 1 38 ? -5.012 4.164 -2.477 1 98.64 38 SER B O 1
ATOM 1513 N N . PHE B 1 39 ? -4.632 3.192 -4.432 1 97.92 39 PHE B N 1
ATOM 1514 C CA . PHE B 1 39 ? -4.278 4.433 -5.11 1 97.92 39 PHE B CA 1
ATOM 1515 C C . PHE B 1 39 ? -5.457 5.398 -5.126 1 97.92 39 PHE B C 1
ATOM 1517 O O . PHE B 1 39 ? -5.294 6.591 -4.864 1 97.92 39 PHE B O 1
ATOM 1524 N N . LEU B 1 40 ? -6.593 4.891 -5.416 1 98.1 40 LEU B N 1
ATOM 1525 C CA . LEU B 1 40 ? -7.793 5.72 -5.449 1 98.1 40 LEU B CA 1
ATOM 1526 C C . LEU B 1 40 ? -8.095 6.294 -4.068 1 98.1 40 LEU B C 1
ATOM 1528 O O . LEU B 1 40 ? -8.508 7.449 -3.948 1 98.1 40 LEU B O 1
ATOM 1532 N N . HIS B 1 41 ? -7.905 5.477 -3.041 1 98.61 41 HIS B N 1
ATOM 1533 C CA . HIS B 1 41 ? -8.029 6.005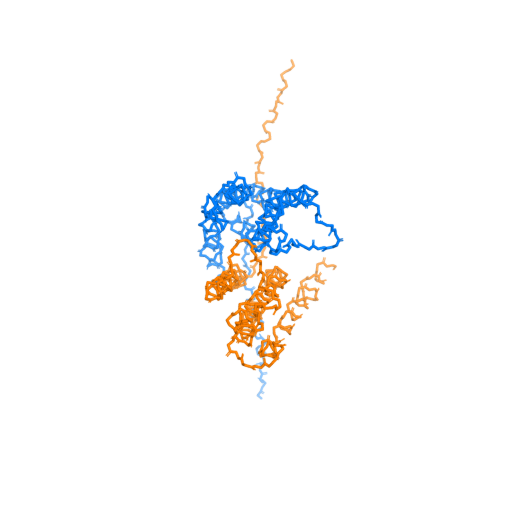 -1.687 1 98.61 41 HIS B CA 1
ATOM 1534 C C . HIS B 1 41 ? -7.096 7.192 -1.471 1 98.61 41 HIS B C 1
ATOM 1536 O O . HIS B 1 41 ? -7.51 8.222 -0.935 1 98.61 41 HIS B O 1
ATOM 1542 N N . GLY B 1 42 ? -5.858 7.037 -1.878 1 97.91 42 GLY B N 1
ATOM 1543 C CA . GLY B 1 42 ? -4.898 8.122 -1.752 1 97.91 42 GLY B CA 1
ATOM 1544 C C . GLY B 1 42 ? -5.309 9.373 -2.506 1 97.91 42 GLY B C 1
ATOM 1545 O O . GLY B 1 42 ? -5.11 10.489 -2.022 1 97.91 42 GLY B O 1
ATOM 1546 N N . THR B 1 43 ? -5.893 9.181 -3.667 1 97.89 43 THR B N 1
ATOM 1547 C CA . THR B 1 43 ? -6.367 10.311 -4.46 1 97.89 43 THR B CA 1
ATOM 1548 C C . THR B 1 43 ? -7.507 11.031 -3.747 1 97.89 43 THR B C 1
ATOM 1550 O O . THR B 1 43 ? -7.568 12.263 -3.747 1 97.89 43 THR B O 1
ATOM 1553 N N . VAL B 1 44 ? -8.374 10.276 -3.158 1 98.45 44 VAL B N 1
ATOM 1554 C CA . VAL B 1 44 ? -9.465 10.864 -2.388 1 98.45 44 VAL B CA 1
ATOM 1555 C C . VAL B 1 44 ? -8.899 11.669 -1.221 1 98.45 44 VAL B C 1
ATOM 1557 O O . VAL B 1 44 ? -9.304 12.811 -0.992 1 98.45 44 VAL B O 1
ATOM 1560 N N . VAL B 1 45 ? -7.902 11.128 -0.508 1 98.41 45 VAL B N 1
ATOM 1561 C CA . VAL B 1 45 ? -7.255 11.837 0.591 1 98.41 45 VAL B CA 1
ATOM 1562 C C . VAL B 1 45 ? -6.656 13.146 0.08 1 98.41 45 VAL B C 1
ATOM 1564 O O . VAL B 1 45 ? -6.863 14.205 0.678 1 98.41 45 VAL B O 1
ATOM 1567 N N . GLY B 1 46 ? -5.944 13.055 -1.039 1 97.53 46 GLY B N 1
ATOM 1568 C CA . GLY B 1 46 ? -5.326 14.246 -1.602 1 97.53 46 GLY B CA 1
ATOM 1569 C C . GLY B 1 46 ? -6.331 15.318 -1.978 1 97.53 46 GLY B C 1
ATOM 1570 O O . GLY B 1 46 ? -6.096 16.506 -1.746 1 97.53 46 GLY B O 1
ATOM 1571 N N . SER B 1 47 ? -7.453 14.936 -2.573 1 98.31 47 SER B N 1
ATOM 1572 C CA . SER B 1 47 ? -8.481 15.881 -2.995 1 98.31 47 SER B CA 1
ATOM 1573 C C . SER B 1 47 ? -9.098 16.598 -1.798 1 98.31 47 SER B C 1
ATOM 1575 O O . SER B 1 47 ? -9.314 17.811 -1.838 1 98.31 47 SER B O 1
ATOM 1577 N N . PHE B 1 48 ? -9.379 15.946 -0.727 1 98.28 48 PHE B N 1
ATOM 1578 C CA . PHE B 1 48 ? -9.999 16.543 0.45 1 98.28 48 PHE B CA 1
ATOM 1579 C C . PHE B 1 48 ? -8.984 17.36 1.241 1 98.28 48 PHE B C 1
ATOM 1581 O O . PHE B 1 48 ? -9.341 18.349 1.884 1 98.28 48 PHE B O 1
ATOM 1588 N N . ARG B 1 49 ? -7.724 16.94 1.156 1 97.77 49 ARG B N 1
ATOM 1589 C CA . ARG B 1 49 ? -6.66 17.747 1.746 1 97.77 49 ARG B CA 1
ATOM 1590 C C . ARG B 1 49 ? -6.619 19.138 1.123 1 97.77 49 ARG B C 1
ATOM 1592 O O . ARG B 1 49 ? -6.58 20.143 1.837 1 97.77 49 ARG B O 1
ATOM 1599 N N . LYS B 1 50 ? -6.619 19.095 -0.203 1 97.52 50 LYS B N 1
ATOM 1600 C CA . LYS B 1 50 ? -6.578 20.363 -0.925 1 97.52 50 LYS B CA 1
ATOM 1601 C C . LYS B 1 50 ? -7.769 21.244 -0.556 1 97.52 50 LYS B C 1
ATOM 1603 O O . LYS B 1 50 ? -7.607 22.438 -0.296 1 97.52 50 LYS B O 1
ATOM 1608 N N . ALA B 1 51 ? -8.914 20.724 -0.476 1 97.79 51 ALA B N 1
ATOM 1609 C CA . ALA B 1 51 ? -10.129 21.462 -0.142 1 97.79 51 ALA B CA 1
ATOM 1610 C C . ALA B 1 51 ? -10.073 21.992 1.288 1 97.79 51 ALA B C 1
ATOM 1612 O O . ALA B 1 51 ? -10.599 23.069 1.578 1 97.79 51 ALA B O 1
ATOM 1613 N N . ALA B 1 52 ? -9.429 21.278 2.18 1 97.52 52 ALA B N 1
ATOM 1614 C CA . ALA B 1 52 ? -9.361 21.636 3.595 1 97.52 52 ALA B CA 1
ATOM 1615 C C . ALA B 1 52 ? -8.241 22.639 3.854 1 97.52 52 ALA B C 1
ATOM 1617 O O . ALA B 1 52 ? -8.18 23.247 4.925 1 97.52 52 ALA B O 1
ATOM 1618 N N . GLY B 1 53 ? -7.306 22.756 2.887 1 95.94 53 GLY B N 1
ATOM 1619 C CA . GLY B 1 53 ? -6.179 23.658 3.061 1 95.94 53 GLY B CA 1
ATOM 1620 C C . GLY B 1 53 ? -5.173 23.166 4.084 1 95.94 53 GLY B C 1
ATOM 1621 O O . GLY B 1 53 ? -4.633 23.957 4.86 1 95.94 53 GLY B O 1
ATOM 1622 N N . VAL B 1 54 ? -4.946 21.873 4.204 1 94.66 54 VAL B N 1
ATOM 1623 C CA . VAL B 1 54 ? -3.955 21.295 5.106 1 94.66 54 VAL B CA 1
ATOM 1624 C C . VAL B 1 54 ? -2.667 21.004 4.341 1 94.66 54 VAL B C 1
ATOM 1626 O O . VAL B 1 54 ? -2.58 20.01 3.615 1 94.66 54 VAL B O 1
ATOM 1629 N N . PRO B 1 55 ? -1.677 21.794 4.522 1 92.45 55 PRO B N 1
ATOM 1630 C CA . PRO B 1 55 ? -0.484 21.621 3.689 1 92.45 55 PRO B CA 1
ATOM 1631 C C . PRO B 1 55 ? 0.4 20.467 4.158 1 92.45 55 PRO B C 1
ATOM 1633 O O . PRO B 1 55 ? 0.451 20.171 5.354 1 92.45 55 PRO B O 1
ATOM 1636 N N . TYR B 1 56 ? 1.13 19.849 3.253 1 92.06 56 TYR B N 1
ATOM 1637 C CA . TYR B 1 56 ? 2.192 18.912 3.603 1 92.06 56 TYR B CA 1
ATOM 1638 C C . TYR B 1 56 ? 3.259 19.591 4.454 1 92.06 56 TYR B C 1
ATOM 1640 O O . TYR B 1 56 ? 3.497 20.793 4.32 1 92.06 56 TYR B O 1
ATOM 1648 N N . PRO B 1 57 ? 3.773 18.875 5.367 1 92.87 57 PRO B N 1
ATOM 1649 C CA . PRO B 1 57 ? 3.756 17.423 5.556 1 92.87 57 PRO B CA 1
ATOM 1650 C C . PRO B 1 57 ? 2.749 16.978 6.615 1 92.87 57 PRO B C 1
ATOM 1652 O O . PRO B 1 57 ? 2.816 15.845 7.099 1 92.87 57 PRO B O 1
ATOM 1655 N N . HIS B 1 58 ? 1.839 17.881 7.032 1 92.25 58 HIS B N 1
ATOM 1656 C CA . HIS B 1 58 ? 0.882 17.521 8.073 1 92.25 58 HIS B CA 1
ATOM 1657 C C . HIS B 1 58 ? -0.042 16.401 7.608 1 92.25 58 HIS B C 1
ATOM 1659 O O . HIS B 1 58 ? -0.638 16.487 6.533 1 92.25 58 HIS B O 1
ATOM 1665 N N . THR B 1 59 ? -0.209 15.391 8.409 1 92.92 59 THR B N 1
ATOM 1666 C CA . THR B 1 59 ? -0.957 14.204 8.011 1 92.92 59 THR B CA 1
ATOM 1667 C C . THR B 1 59 ? -2.446 14.383 8.294 1 92.92 59 THR B C 1
ATOM 1669 O O . THR B 1 59 ? -3.289 13.842 7.575 1 92.92 59 THR B O 1
ATOM 1672 N N . TYR B 1 60 ? -2.74 15.089 9.407 1 95.17 60 TYR B N 1
ATOM 1673 C CA . TYR B 1 60 ? -4.124 15.328 9.801 1 95.17 60 TYR B CA 1
ATOM 1674 C C . TYR B 1 60 ? -4.364 16.806 10.083 1 95.17 60 TYR B C 1
ATOM 1676 O O . TYR B 1 60 ? -3.425 17.546 10.386 1 95.17 60 TYR B O 1
ATOM 1684 N N . ALA B 1 61 ? -5.653 17.145 9.918 1 95.95 61 ALA B N 1
ATOM 1685 C CA . ALA B 1 61 ? -6.091 18.418 10.484 1 95.95 61 ALA B CA 1
ATOM 1686 C C . ALA B 1 61 ? -6.204 18.332 12.004 1 95.95 61 ALA B C 1
ATOM 1688 O O . ALA B 1 61 ? -6.558 17.283 12.548 1 95.95 61 ALA B O 1
ATOM 1689 N N . THR B 1 62 ? -5.874 19.409 12.622 1 93.44 62 THR B N 1
ATOM 1690 C CA . THR B 1 62 ? -5.996 19.45 14.075 1 93.44 62 THR B CA 1
ATOM 1691 C C . THR B 1 62 ? -7.463 19.434 14.495 1 93.44 62 THR B C 1
ATOM 1693 O O . THR B 1 62 ? -8.353 19.657 13.671 1 93.44 62 THR B O 1
ATOM 1696 N N . VAL B 1 63 ? -7.629 19.206 15.76 1 93.1 63 VAL B N 1
ATOM 1697 C CA . VAL B 1 63 ? -8.982 19.221 16.306 1 93.1 63 VAL B CA 1
ATOM 1698 C C . VAL B 1 63 ? -9.601 20.604 16.116 1 93.1 63 VAL B C 1
ATOM 1700 O O . VAL B 1 63 ? -10.77 20.722 15.741 1 93.1 63 VAL B O 1
ATOM 1703 N N . GLU B 1 64 ? -8.832 21.683 16.335 1 93.24 64 GLU B N 1
ATOM 1704 C CA . GLU B 1 64 ? -9.295 23.06 16.187 1 93.24 64 GLU B CA 1
ATOM 1705 C C . GLU B 1 64 ? -9.698 23.354 14.746 1 93.24 64 GLU B C 1
ATOM 1707 O O . GLU B 1 64 ? -10.725 23.991 14.5 1 93.24 64 GLU B O 1
ATOM 1712 N N . GLN B 1 65 ? -8.95 22.838 13.794 1 93.86 65 GLN B N 1
ATOM 1713 C CA . GLN B 1 65 ? -9.266 23.021 12.381 1 93.86 65 GLN B CA 1
ATOM 1714 C C . GLN B 1 65 ? -10.578 22.334 12.017 1 93.86 65 GLN B C 1
ATOM 1716 O O . GLN B 1 65 ? -11.372 22.87 11.241 1 93.86 65 GLN B O 1
ATOM 1721 N N . CYS B 1 66 ? -10.795 21.205 12.598 1 94.53 66 CYS B N 1
ATOM 1722 C CA . CYS B 1 66 ? -12.003 20.449 12.291 1 94.53 66 CYS B CA 1
ATOM 1723 C C . CYS B 1 66 ? -13.237 21.136 12.863 1 94.53 66 CYS B C 1
ATOM 1725 O O . CYS B 1 66 ? -14.322 21.058 12.284 1 94.53 66 CYS B O 1
ATOM 1727 N N . LYS B 1 67 ? -13.08 21.786 13.962 1 94.15 67 LYS B N 1
ATOM 1728 C CA . LYS B 1 67 ? -14.196 22.497 14.579 1 94.15 67 LYS B CA 1
ATOM 1729 C C . LYS B 1 67 ? -14.588 23.723 13.76 1 94.15 67 LYS B C 1
ATOM 1731 O O . LYS B 1 67 ? -15.77 24.057 13.66 1 94.15 67 LYS B O 1
ATOM 1736 N N . SER B 1 68 ? -13.608 24.354 13.09 1 95.07 68 SER B N 1
ATOM 1737 C CA . SER B 1 68 ? -13.856 25.625 12.417 1 95.07 68 SER B CA 1
ATOM 1738 C C . SER B 1 68 ? -14.1 25.423 10.926 1 95.07 68 SER B C 1
ATOM 1740 O O . SER B 1 68 ? -14.614 26.316 10.249 1 95.07 68 SER B O 1
ATOM 1742 N N . ASN B 1 69 ? -13.744 24.27 10.374 1 94.66 69 ASN B N 1
ATOM 1743 C CA . ASN B 1 69 ? -13.802 23.976 8.946 1 94.66 69 ASN B CA 1
ATOM 1744 C C . ASN B 1 69 ? -14.3 22.557 8.686 1 94.66 69 ASN B C 1
ATOM 1746 O O . ASN B 1 69 ? -13.54 21.595 8.811 1 94.66 69 ASN B O 1
ATOM 1750 N N . PRO B 1 70 ? -15.549 22.424 8.31 1 94.41 70 PRO B N 1
ATOM 1751 C CA . PRO B 1 70 ? -16.098 21.089 8.062 1 94.41 70 PRO B CA 1
ATOM 1752 C C . PRO B 1 70 ? -15.307 20.311 7.013 1 94.41 70 PRO B C 1
ATOM 1754 O O . PRO B 1 70 ? -15.276 19.078 7.046 1 94.41 70 PRO B O 1
ATOM 1757 N N . LYS B 1 71 ? -14.665 20.989 6.085 1 97.08 71 LYS B N 1
ATOM 1758 C CA . LYS B 1 71 ? -13.859 20.312 5.072 1 97.08 71 LYS B CA 1
ATOM 1759 C C . LYS B 1 71 ? -12.65 19.626 5.701 1 97.08 71 LYS B C 1
ATOM 1761 O O . LYS B 1 71 ? -12.186 18.596 5.205 1 97.08 71 LYS B O 1
ATOM 1766 N N . ALA B 1 72 ? -12.147 20.202 6.753 1 97.3 72 ALA B N 1
ATOM 1767 C CA . ALA B 1 72 ? -11.027 19.598 7.47 1 97.3 72 ALA B CA 1
ATOM 1768 C C . ALA B 1 72 ? -11.441 18.288 8.133 1 97.3 72 ALA B C 1
ATOM 1770 O O . ALA B 1 72 ? -10.662 17.333 8.177 1 97.3 72 ALA B O 1
ATOM 1771 N N . TYR B 1 73 ? -12.646 18.29 8.655 1 96.45 73 TYR B N 1
ATOM 1772 C CA . TYR B 1 73 ? -13.161 17.059 9.244 1 96.45 73 TYR B CA 1
ATOM 1773 C C . TYR B 1 73 ? -13.272 15.958 8.195 1 96.45 73 TYR B C 1
ATOM 1775 O O . TYR B 1 73 ? -12.877 14.816 8.441 1 96.45 73 TYR B O 1
ATOM 1783 N N . LYS B 1 74 ? -13.767 16.261 7.06 1 97.15 74 LYS B N 1
ATOM 1784 C CA . LYS B 1 74 ? -13.91 15.284 5.985 1 97.15 74 LYS B CA 1
ATOM 1785 C C . LYS B 1 74 ? -12.549 14.775 5.52 1 97.15 74 LYS B C 1
ATOM 1787 O O . LYS B 1 74 ? -12.407 13.603 5.163 1 97.15 74 LYS B O 1
ATOM 1792 N N . PHE B 1 75 ? -11.6 15.716 5.487 1 98.17 75 PHE B N 1
ATOM 1793 C CA . PHE B 1 75 ? -10.238 15.303 5.169 1 98.17 75 PHE B CA 1
ATOM 1794 C C . PHE B 1 75 ? -9.752 14.241 6.148 1 98.17 75 PHE B C 1
ATOM 1796 O O . PHE B 1 75 ? -9.209 13.213 5.738 1 98.17 75 PHE B O 1
ATOM 1803 N N . ASN B 1 76 ? -9.951 14.445 7.433 1 97.76 76 ASN B N 1
ATOM 1804 C CA . ASN B 1 76 ? -9.538 13.47 8.437 1 97.76 76 ASN B CA 1
ATOM 1805 C C . ASN B 1 76 ? -10.295 12.154 8.285 1 97.76 76 ASN B C 1
ATOM 1807 O O . ASN B 1 76 ? -9.738 11.081 8.524 1 97.76 76 ASN B O 1
ATOM 1811 N N . CYS B 1 77 ? -11.579 12.258 7.889 1 97.76 77 CYS B N 1
ATOM 1812 C CA . CYS B 1 77 ? -12.349 11.051 7.611 1 97.76 77 CYS B CA 1
ATOM 1813 C C . CYS B 1 77 ? -11.723 10.255 6.471 1 97.76 77 CYS B C 1
ATOM 1815 O O . CYS B 1 77 ? -11.567 9.037 6.572 1 97.76 77 CYS B O 1
ATOM 1817 N N . ALA B 1 78 ? -11.339 10.938 5.415 1 98.07 78 ALA B N 1
ATOM 1818 C CA . ALA B 1 78 ? -10.706 10.285 4.271 1 98.07 78 ALA B CA 1
ATOM 1819 C C . ALA B 1 78 ? -9.387 9.633 4.673 1 98.07 78 ALA B C 1
ATOM 1821 O O . ALA B 1 78 ? -9.107 8.496 4.288 1 98.07 78 ALA B O 1
ATOM 1822 N N . GLN B 1 79 ? -8.616 10.353 5.487 1 97.91 79 GLN B N 1
ATOM 1823 C CA . GLN B 1 79 ? -7.337 9.839 5.967 1 97.91 79 GLN B CA 1
ATOM 1824 C C . GLN B 1 79 ? -7.531 8.577 6.804 1 97.91 79 GLN B C 1
ATOM 1826 O O . GLN B 1 79 ? -6.8 7.599 6.641 1 97.91 79 GLN B O 1
ATOM 1831 N N . ARG B 1 80 ? -8.466 8.614 7.676 1 98.04 80 ARG B N 1
ATOM 1832 C CA . ARG B 1 80 ? -8.699 7.47 8.552 1 98.04 80 ARG B CA 1
ATOM 1833 C C . ARG B 1 80 ? -9.15 6.252 7.753 1 98.04 80 ARG B C 1
ATOM 1835 O O . ARG B 1 80 ? -8.697 5.134 8.006 1 98.04 80 ARG B O 1
ATOM 1842 N N . ALA B 1 81 ? -10.05 6.476 6.807 1 98.3 81 ALA B N 1
ATOM 1843 C CA . ALA B 1 81 ? -10.501 5.381 5.952 1 98.3 81 ALA B CA 1
ATOM 1844 C C . ALA B 1 81 ? -9.336 4.774 5.176 1 98.3 81 ALA B C 1
ATOM 1846 O O . ALA B 1 81 ? -9.22 3.551 5.073 1 98.3 81 ALA B O 1
ATOM 1847 N N . HIS B 1 82 ? -8.524 5.616 4.657 1 98.51 82 HIS B N 1
ATOM 1848 C CA . HIS B 1 82 ? -7.363 5.157 3.904 1 98.51 82 HIS B CA 1
ATOM 1849 C C . HIS B 1 82 ? -6.399 4.381 4.795 1 98.51 82 HIS B C 1
ATOM 1851 O O . HIS B 1 82 ? -5.92 3.31 4.414 1 98.51 82 HIS B O 1
ATOM 1857 N N . ALA B 1 83 ? -6.123 4.915 5.974 1 97.96 83 ALA B N 1
ATOM 1858 C CA . ALA B 1 83 ? -5.223 4.242 6.907 1 97.96 83 ALA B CA 1
ATOM 1859 C C . ALA B 1 83 ? -5.745 2.853 7.267 1 97.96 83 ALA B C 1
ATOM 1861 O O . ALA B 1 83 ? -4.977 1.889 7.319 1 97.96 83 ALA B O 1
ATOM 1862 N N . ASN B 1 84 ? -7.02 2.773 7.543 1 98.3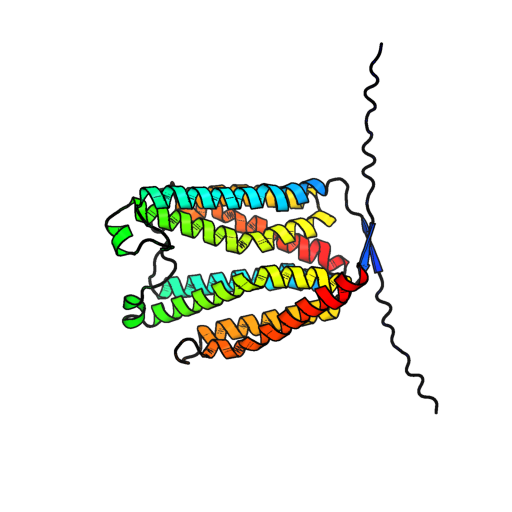3 84 ASN B N 1
ATOM 1863 C CA . ASN B 1 84 ? -7.613 1.476 7.85 1 98.33 84 ASN B CA 1
ATOM 1864 C C . ASN B 1 84 ? -7.48 0.508 6.679 1 98.33 84 ASN B C 1
ATOM 1866 O O . ASN B 1 84 ? -7.255 -0.687 6.878 1 98.33 84 ASN B O 1
ATOM 1870 N N . PHE B 1 85 ? -7.696 1.002 5.423 1 98.75 85 PHE B N 1
ATOM 1871 C CA . PHE B 1 85 ? -7.507 0.19 4.227 1 98.75 85 PHE B CA 1
ATOM 1872 C C . PHE B 1 85 ? -6.094 -0.38 4.177 1 98.75 85 PHE B C 1
ATOM 1874 O O . PHE B 1 85 ? -5.91 -1.579 3.961 1 98.75 85 PHE B O 1
ATOM 1881 N N . LEU B 1 86 ? -5.078 0.45 4.473 1 98.61 86 LEU B N 1
ATOM 1882 C CA . LEU B 1 86 ? -3.673 0.067 4.381 1 98.61 86 LEU B CA 1
ATOM 1883 C C . LEU B 1 86 ? -3.313 -0.945 5.463 1 98.61 86 LEU B C 1
ATOM 1885 O O . LEU B 1 86 ? -2.459 -1.809 5.252 1 98.61 86 LEU B O 1
ATOM 1889 N N . GLU B 1 87 ? -3.997 -0.948 6.6 1 98.13 87 GLU B N 1
ATOM 1890 C CA . GLU B 1 87 ? -3.784 -1.908 7.679 1 98.13 87 GLU B CA 1
ATOM 1891 C C . GLU B 1 87 ? -4.185 -3.317 7.25 1 98.13 87 GLU B C 1
ATOM 1893 O O . GLU B 1 87 ? -3.632 -4.302 7.743 1 98.13 87 GLU B O 1
ATOM 1898 N N . ASN B 1 88 ? -5.084 -3.391 6.353 1 98.69 88 ASN B N 1
ATOM 1899 C CA . ASN B 1 88 ? -5.704 -4.671 6.029 1 98.69 88 ASN B CA 1
ATOM 1900 C C . ASN B 1 88 ? -5.251 -5.185 4.666 1 98.69 88 ASN B C 1
ATOM 1902 O O . ASN B 1 88 ? -5.205 -6.395 4.438 1 98.69 88 ASN B O 1
ATOM 1906 N N . ALA B 1 89 ? -4.878 -4.32 3.771 1 98.73 89 ALA B N 1
ATOM 1907 C CA . ALA B 1 89 ? -4.664 -4.656 2.365 1 98.73 89 ALA B CA 1
ATOM 1908 C C . ALA B 1 89 ? -3.535 -5.671 2.21 1 98.73 89 ALA B C 1
ATOM 1910 O O . ALA B 1 89 ? -3.684 -6.671 1.504 1 98.73 89 ALA B O 1
ATOM 1911 N N . PRO B 1 90 ? -2.354 -5.531 2.908 1 98.6 90 PRO B N 1
ATOM 1912 C CA . PRO B 1 90 ? -1.263 -6.48 2.676 1 98.6 90 PRO B CA 1
ATOM 1913 C C . PRO B 1 90 ? -1.641 -7.914 3.04 1 98.6 90 PRO B C 1
ATOM 1915 O O . PRO B 1 90 ? -1.357 -8.843 2.28 1 98.6 90 PRO B O 1
ATOM 1918 N N . GLN B 1 91 ? -2.262 -8.072 4.188 1 98.43 91 GLN B N 1
ATOM 1919 C CA . GLN B 1 91 ? -2.631 -9.422 4.6 1 98.43 91 GLN B CA 1
ATOM 1920 C C . GLN B 1 91 ? -3.716 -9.996 3.694 1 98.43 91 GLN B C 1
ATOM 1922 O O . GLN B 1 91 ? -3.744 -11.202 3.437 1 98.43 91 GLN B O 1
ATOM 1927 N N . THR B 1 92 ? -4.626 -9.153 3.294 1 98.89 92 THR B N 1
ATOM 1928 C CA . THR B 1 92 ? -5.681 -9.615 2.399 1 98.89 92 THR B CA 1
ATOM 1929 C C . THR B 1 92 ? -5.101 -10.043 1.055 1 98.89 92 THR B C 1
ATOM 1931 O O . THR B 1 92 ? -5.45 -11.103 0.531 1 98.89 92 THR B O 1
ATOM 1934 N N . MET B 1 93 ? -4.225 -9.245 0.488 1 98.91 93 MET B N 1
ATOM 1935 C CA . MET B 1 93 ? -3.574 -9.572 -0.777 1 98.91 93 MET B CA 1
ATOM 1936 C C . MET B 1 93 ? -2.836 -10.903 -0.681 1 98.91 93 MET B C 1
ATOM 1938 O O . MET B 1 93 ? -2.978 -11.761 -1.554 1 98.91 93 MET B O 1
ATOM 1942 N N . LEU B 1 94 ? -2.134 -11.095 0.387 1 98.78 94 LEU B N 1
ATOM 1943 C CA . LEU B 1 94 ? -1.376 -12.328 0.575 1 98.78 94 LEU B CA 1
ATOM 1944 C C . LEU B 1 94 ? -2.312 -13.52 0.745 1 98.78 94 LEU B C 1
ATOM 1946 O O . LEU B 1 94 ? -2.062 -14.594 0.193 1 98.78 94 LEU B O 1
ATOM 1950 N N . SER B 1 95 ? -3.347 -13.324 1.529 1 98.9 95 SER B N 1
ATOM 1951 C CA . SER B 1 95 ? -4.29 -14.415 1.753 1 98.9 95 SER B CA 1
ATOM 1952 C C . SER B 1 95 ? -4.974 -14.83 0.455 1 98.9 95 SER B C 1
ATOM 1954 O O . SER B 1 95 ? -5.244 -16.014 0.241 1 98.9 95 SER B O 1
ATOM 1956 N N . ILE B 1 96 ? -5.297 -13.882 -0.41 1 98.9 96 ILE B N 1
ATOM 1957 C CA . ILE B 1 96 ? -5.905 -14.209 -1.695 1 98.9 96 ILE B CA 1
ATOM 1958 C C . ILE B 1 96 ? -4.946 -15.069 -2.516 1 98.9 96 ILE B C 1
ATOM 1960 O O . ILE B 1 96 ? -5.349 -16.08 -3.095 1 98.9 96 ILE B O 1
ATOM 1964 N N . LEU B 1 97 ? -3.685 -14.697 -2.576 1 98.67 97 LEU B N 1
ATOM 1965 C CA . LEU B 1 97 ? -2.687 -15.414 -3.363 1 98.67 97 LEU B CA 1
ATOM 1966 C C . LEU B 1 97 ? -2.478 -16.824 -2.821 1 98.67 97 LEU B C 1
ATOM 1968 O O . LEU B 1 97 ? -2.348 -17.777 -3.592 1 98.67 97 LEU B O 1
ATOM 1972 N N . VAL B 1 98 ? -2.5 -16.948 -1.518 1 98.07 98 VAL B N 1
ATOM 1973 C CA . VAL B 1 98 ? -2.269 -18.256 -0.913 1 98.07 98 VAL B CA 1
ATOM 1974 C C . VAL B 1 98 ? -3.52 -19.119 -1.055 1 98.07 98 VAL B C 1
ATOM 1976 O O . VAL B 1 98 ? -3.449 -20.252 -1.537 1 98.07 98 VAL B O 1
ATOM 1979 N N . ALA B 1 99 ? -4.684 -18.591 -0.655 1 98.18 99 ALA B N 1
ATOM 1980 C CA . ALA B 1 99 ? -5.936 -19.335 -0.763 1 98.18 99 ALA B CA 1
ATOM 1981 C C . ALA B 1 99 ? -6.232 -19.702 -2.215 1 98.18 99 ALA B C 1
ATOM 1983 O O . ALA B 1 99 ? -6.797 -20.763 -2.491 1 98.18 99 ALA B O 1
ATOM 1984 N N . GLY B 1 100 ? -5.854 -18.861 -3.152 1 97.34 100 GLY B N 1
ATOM 1985 C CA . GLY B 1 100 ? -6.132 -19.062 -4.565 1 97.34 100 GLY B CA 1
ATOM 1986 C C . GLY B 1 100 ? -5.411 -20.262 -5.149 1 97.34 100 GLY B C 1
ATOM 1987 O O . GLY B 1 100 ? -5.777 -20.752 -6.22 1 97.34 100 GLY B O 1
ATOM 1988 N N . VAL B 1 101 ? -4.358 -20.688 -4.472 1 94.96 101 VAL B N 1
ATOM 1989 C CA . VAL B 1 101 ? -3.61 -21.842 -4.961 1 94.96 101 VAL B CA 1
ATOM 1990 C C . VAL B 1 101 ? -4.506 -23.079 -4.955 1 94.96 101 VAL B C 1
ATOM 1992 O O . VAL B 1 101 ? -4.351 -23.969 -5.795 1 94.96 101 VAL B O 1
ATOM 1995 N N . LYS B 1 102 ? -5.434 -23.099 -4.071 1 94.29 102 LYS B N 1
ATOM 1996 C CA . LYS B 1 102 ? -6.335 -24.244 -3.976 1 94.29 102 LYS B CA 1
ATOM 1997 C C . LYS B 1 102 ? -7.762 -23.853 -4.351 1 94.29 102 LYS B C 1
ATOM 1999 O O . LYS B 1 102 ? -8.506 -24.662 -4.91 1 94.29 102 LYS B O 1
ATOM 2004 N N . TYR B 1 103 ? -8.174 -22.637 -4.081 1 95.95 103 TYR B N 1
ATOM 2005 C CA . TYR B 1 103 ? -9.532 -22.151 -4.302 1 95.95 103 TYR B CA 1
ATOM 2006 C C . TYR B 1 103 ? -9.524 -20.87 -5.128 1 95.95 103 TYR B C 1
ATOM 2008 O O . TYR B 1 103 ? -9.99 -19.825 -4.668 1 95.95 103 TYR B O 1
ATOM 2016 N N . PRO B 1 104 ? -9.103 -20.921 -6.338 1 96.6 104 PRO B N 1
ATOM 2017 C CA . PRO B 1 104 ? -8.85 -19.694 -7.097 1 96.6 104 PRO B CA 1
ATOM 2018 C C . PRO B 1 104 ? -10.104 -18.841 -7.275 1 96.6 104 PRO B C 1
ATOM 2020 O O . PRO B 1 104 ? -10.057 -17.622 -7.09 1 96.6 104 PRO B O 1
ATOM 2023 N N . GLU B 1 105 ? -11.275 -19.417 -7.584 1 96.59 105 GLU B N 1
ATOM 2024 C CA . GLU B 1 105 ? -12.482 -18.636 -7.837 1 96.59 105 GLU B CA 1
ATOM 2025 C C . GLU B 1 105 ? -13.069 -18.09 -6.538 1 96.59 105 GLU B C 1
ATOM 2027 O O . GLU B 1 105 ? -13.507 -16.939 -6.484 1 96.59 105 GLU B O 1
ATOM 2032 N N . LEU B 1 106 ? -13.053 -18.967 -5.55 1 97.98 106 LEU B N 1
ATOM 2033 C CA . LEU B 1 106 ? -13.598 -18.528 -4.27 1 97.98 106 LEU B CA 1
ATOM 2034 C C . LEU B 1 106 ? -12.736 -17.428 -3.661 1 97.98 106 LEU B C 1
ATOM 2036 O O . LEU B 1 106 ? -13.259 -16.44 -3.141 1 97.98 106 LEU B O 1
ATOM 2040 N N . ALA B 1 107 ? -11.401 -17.579 -3.703 1 98.65 107 ALA B N 1
ATOM 2041 C CA . ALA B 1 107 ? -10.485 -16.559 -3.198 1 98.65 107 ALA B CA 1
ATOM 2042 C C . ALA B 1 107 ? -10.669 -15.24 -3.943 1 98.65 107 ALA B C 1
ATOM 2044 O O . ALA B 1 107 ? -10.731 -14.174 -3.325 1 98.65 107 ALA B O 1
ATOM 2045 N N . ALA B 1 108 ? -10.789 -15.32 -5.235 1 98.7 108 ALA B N 1
ATOM 2046 C CA . ALA B 1 108 ? -11.008 -14.122 -6.041 1 98.7 108 ALA B CA 1
ATOM 2047 C C . ALA B 1 108 ? -12.345 -13.469 -5.702 1 98.7 108 ALA B C 1
ATOM 2049 O O . ALA B 1 108 ? -12.439 -12.243 -5.614 1 98.7 108 ALA B O 1
ATOM 2050 N N . GLY B 1 109 ? -13.352 -14.3 -5.599 1 98.83 109 GLY B N 1
ATOM 2051 C CA . GLY B 1 109 ? -14.667 -13.782 -5.259 1 98.83 109 GLY B CA 1
ATOM 2052 C C . GLY B 1 109 ? -14.702 -13.075 -3.918 1 98.83 109 GLY B C 1
ATOM 2053 O O . GLY B 1 109 ? -15.259 -11.982 -3.801 1 98.83 109 GLY B O 1
ATOM 2054 N N . LEU B 1 110 ? -14.138 -13.675 -2.901 1 98.92 110 LEU B N 1
ATOM 2055 C CA . LEU B 1 110 ? -14.063 -13.057 -1.581 1 98.92 110 LEU B CA 1
ATOM 2056 C C . LEU B 1 110 ? -13.239 -11.775 -1.627 1 98.92 110 LEU B C 1
ATOM 2058 O O . LEU B 1 110 ? -13.582 -10.788 -0.971 1 98.92 110 LEU B O 1
ATOM 2062 N N . GLY B 1 111 ? -12.15 -11.771 -2.372 1 98.92 111 GLY B N 1
ATOM 2063 C CA . GLY B 1 111 ? -11.346 -10.571 -2.543 1 98.92 111 GLY B CA 1
ATOM 2064 C C . GLY B 1 111 ? -12.096 -9.443 -3.225 1 98.92 111 GLY B C 1
ATOM 2065 O O . GLY B 1 111 ? -11.985 -8.283 -2.823 1 98.92 111 GLY B O 1
ATOM 2066 N N . ALA B 1 112 ? -12.844 -9.797 -4.268 1 98.9 112 ALA B N 1
ATOM 2067 C CA . ALA B 1 112 ? -13.648 -8.795 -4.963 1 98.9 112 ALA B CA 1
ATOM 2068 C C . ALA B 1 112 ? -14.707 -8.203 -4.037 1 98.9 112 ALA B C 1
ATOM 2070 O O . ALA B 1 112 ? -14.918 -6.988 -4.021 1 98.9 112 ALA B O 1
ATOM 2071 N N . ALA B 1 113 ? -15.358 -9.072 -3.323 1 98.92 113 ALA B N 1
ATOM 2072 C CA . ALA B 1 113 ? -16.342 -8.589 -2.358 1 98.92 113 ALA B CA 1
ATOM 2073 C C . ALA B 1 113 ? -15.69 -7.689 -1.313 1 98.92 113 ALA B C 1
ATOM 2075 O O . ALA B 1 113 ? -16.25 -6.655 -0.938 1 98.92 113 ALA B O 1
ATOM 2076 N N . TRP B 1 114 ? -14.533 -8.095 -0.809 1 98.92 114 TRP B N 1
ATOM 2077 C CA . TRP B 1 114 ? -13.761 -7.276 0.12 1 98.92 114 TRP B CA 1
ATOM 2078 C C . TRP B 1 114 ? -13.527 -5.88 -0.45 1 98.92 114 TRP B C 1
ATOM 2080 O O . TRP B 1 114 ? -13.731 -4.879 0.241 1 98.92 114 TRP B O 1
ATOM 2090 N N . ALA B 1 115 ? -13.17 -5.82 -1.693 1 98.9 115 ALA B N 1
ATOM 2091 C CA . ALA B 1 115 ? -12.906 -4.538 -2.342 1 98.9 115 ALA B CA 1
ATOM 2092 C C . ALA B 1 115 ? -14.167 -3.68 -2.395 1 98.9 115 ALA B C 1
ATOM 2094 O O . ALA B 1 115 ? -14.113 -2.471 -2.156 1 98.9 115 ALA B O 1
ATOM 2095 N N . VAL B 1 116 ? -15.284 -4.285 -2.694 1 98.88 116 VAL B N 1
ATOM 2096 C CA . VAL B 1 116 ? -16.548 -3.558 -2.754 1 98.88 116 VAL B CA 1
ATOM 2097 C C . VAL B 1 116 ? -16.873 -2.972 -1.382 1 98.88 116 VAL B C 1
ATOM 2099 O O . VAL B 1 116 ? -17.248 -1.802 -1.273 1 98.88 116 VAL B O 1
ATOM 2102 N N . PHE B 1 117 ? -16.688 -3.693 -0.349 1 98.86 117 PHE B N 1
ATOM 2103 C CA . PHE B 1 117 ? -17.005 -3.22 0.994 1 98.86 117 PHE B CA 1
ATOM 2104 C C . PHE B 1 117 ? -16.019 -2.145 1.436 1 98.86 117 PHE B C 1
ATOM 2106 O O . PHE B 1 117 ? -16.371 -1.255 2.213 1 98.86 117 PHE B O 1
ATOM 2113 N N . ARG B 1 118 ? -14.803 -2.193 0.919 1 98.85 118 ARG B N 1
ATOM 2114 C CA . ARG B 1 118 ? -13.846 -1.138 1.236 1 98.85 118 ARG B CA 1
ATOM 2115 C C . ARG B 1 118 ? -14.25 0.181 0.586 1 98.85 118 ARG B C 1
ATOM 2117 O O . ARG B 1 118 ? -14.014 1.253 1.147 1 98.85 118 ARG B O 1
ATOM 2124 N N . ILE B 1 119 ? -14.823 0.089 -0.63 1 98.79 119 ILE B N 1
ATOM 2125 C CA . ILE B 1 119 ? -15.366 1.281 -1.272 1 98.79 119 ILE B CA 1
ATOM 2126 C C . ILE B 1 119 ? -16.505 1.848 -0.428 1 98.79 119 ILE B C 1
ATOM 2128 O O . ILE B 1 119 ? -16.563 3.056 -0.183 1 98.79 119 ILE B O 1
ATOM 2132 N N . LEU B 1 120 ? -17.362 0.983 0.104 1 98.67 120 LEU B N 1
ATOM 2133 C CA . LEU B 1 120 ? -18.483 1.414 0.932 1 98.67 120 LEU B CA 1
ATOM 2134 C C . LEU B 1 120 ? -17.991 1.982 2.259 1 98.67 120 LEU B C 1
ATOM 2136 O O . LEU B 1 120 ? -18.589 2.916 2.799 1 98.67 120 LEU B O 1
ATOM 2140 N N . PHE B 1 121 ? -16.92 1.404 2.813 1 98.57 121 PHE B N 1
ATOM 2141 C CA . PHE B 1 121 ? -16.304 1.882 4.045 1 98.57 121 PHE B CA 1
ATOM 2142 C C . PHE B 1 121 ? -15.814 3.316 3.885 1 98.57 121 PHE B C 1
ATOM 2144 O O . PHE B 1 121 ? -16.136 4.183 4.7 1 98.57 121 PHE B O 1
ATOM 2151 N N . LEU B 1 122 ? -15.121 3.581 2.794 1 98.41 122 LEU B N 1
ATOM 2152 C CA . LEU B 1 122 ? -14.657 4.93 2.493 1 98.41 122 LEU B CA 1
ATOM 2153 C C . LEU B 1 122 ? -15.834 5.874 2.273 1 98.41 122 LEU B C 1
ATOM 2155 O O . LEU B 1 122 ? -15.859 6.98 2.818 1 98.41 122 LEU B O 1
ATOM 2159 N N . HIS B 1 123 ? -16.829 5.443 1.443 1 98.11 123 HIS B N 1
ATOM 2160 C CA . HIS B 1 123 ? -18.023 6.244 1.197 1 98.11 123 HIS B CA 1
ATOM 2161 C C . HIS B 1 123 ? -18.717 6.614 2.503 1 98.11 123 HIS B C 1
ATOM 2163 O O . HIS B 1 123 ? -19.162 7.751 2.675 1 98.11 123 HIS B O 1
ATOM 2169 N N . GLY B 1 124 ? -18.784 5.679 3.416 1 97.62 124 GLY B N 1
ATOM 2170 C CA . GLY B 1 124 ? -19.423 5.903 4.703 1 97.62 124 GLY B CA 1
ATOM 2171 C C . GLY B 1 124 ? -18.711 6.941 5.551 1 97.62 124 GLY B C 1
ATOM 2172 O O . GLY B 1 124 ? -19.355 7.758 6.211 1 97.62 124 GLY B O 1
ATOM 2173 N N . TYR B 1 125 ? -17.44 6.906 5.526 1 96.34 125 TYR B N 1
ATOM 2174 C CA . TYR B 1 125 ? -16.65 7.872 6.28 1 96.34 125 TYR B CA 1
ATOM 2175 C C . TYR B 1 125 ? -16.813 9.276 5.708 1 96.34 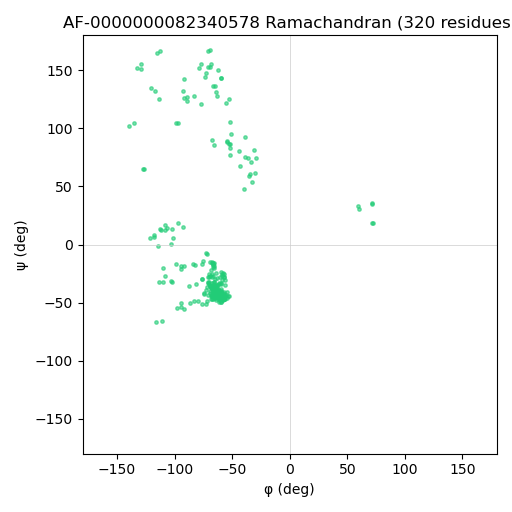125 TYR B C 1
ATOM 2177 O O . TYR B 1 125 ? -17.03 10.235 6.452 1 96.34 125 TYR B O 1
ATOM 2185 N N . VAL B 1 126 ? -16.774 9.386 4.394 1 96.06 126 VAL B N 1
ATOM 2186 C CA . VAL B 1 126 ? -16.482 10.677 3.781 1 96.06 126 VAL B CA 1
ATOM 2187 C C . VAL B 1 126 ? -17.773 11.305 3.259 1 96.06 126 VAL B C 1
ATOM 2189 O O . VAL B 1 126 ? -17.919 12.529 3.258 1 96.06 126 VAL B O 1
ATOM 2192 N N . PHE B 1 127 ? -18.714 10.528 2.835 1 95.79 127 PHE B N 1
ATOM 2193 C CA . PHE B 1 127 ? -19.806 11.088 2.048 1 95.79 127 PHE B CA 1
ATOM 2194 C C . PHE B 1 127 ? -21.14 10.903 2.762 1 95.79 127 PHE B C 1
ATOM 2196 O O . PHE B 1 127 ? -22.201 11.085 2.163 1 95.79 127 PHE B O 1
ATOM 2203 N N . THR B 1 128 ? -21.066 10.466 3.959 1 93.39 128 THR B N 1
ATOM 2204 C CA . THR B 1 128 ? -22.286 10.431 4.758 1 93.39 128 THR B CA 1
ATOM 2205 C C . THR B 1 128 ? -22.18 11.379 5.949 1 93.39 128 THR B C 1
ATOM 2207 O O . THR B 1 128 ? -21.088 11.844 6.284 1 93.39 128 THR B O 1
ATOM 2210 N N . ASP B 1 129 ? -23.264 11.714 6.614 1 90.33 129 ASP B N 1
ATOM 2211 C CA . ASP B 1 129 ? -23.287 12.712 7.679 1 90.33 129 ASP B CA 1
ATOM 2212 C C . ASP B 1 129 ? -23.468 12.053 9.045 1 90.33 129 ASP B C 1
ATOM 2214 O O . ASP B 1 129 ? -23.823 12.72 10.019 1 90.33 129 ASP B O 1
ATOM 2218 N N . LYS B 1 130 ? -23.241 10.804 9.105 1 92.76 130 LYS B N 1
ATOM 2219 C CA . LYS B 1 130 ? -23.341 10.15 10.406 1 92.76 130 LYS B CA 1
ATOM 2220 C C . LYS B 1 130 ? -22.252 10.644 11.355 1 92.76 130 LYS B C 1
ATOM 2222 O O . LYS B 1 130 ? -21.091 10.775 10.961 1 92.76 130 LYS B O 1
ATOM 2227 N N . PRO B 1 131 ? -22.636 10.893 12.527 1 90.77 131 PRO B N 1
ATOM 2228 C CA . PRO B 1 131 ? -21.659 11.46 13.459 1 90.77 131 PRO B CA 1
ATOM 2229 C C . PRO B 1 131 ? -20.572 10.463 13.853 1 90.77 131 PRO B C 1
ATOM 2231 O O . PRO B 1 131 ? -20.774 9.25 13.749 1 90.77 131 PRO B O 1
ATOM 2234 N N . ALA B 1 132 ? -19.406 10.948 14.204 1 92.04 132 ALA B N 1
ATOM 2235 C CA . ALA B 1 132 ? -18.298 10.194 14.783 1 92.04 132 ALA B CA 1
ATOM 2236 C C . ALA B 1 132 ? -17.837 9.085 13.842 1 92.04 132 ALA B C 1
ATOM 2238 O O . ALA B 1 132 ? -17.512 7.981 14.285 1 92.04 132 ALA B O 1
ATOM 2239 N N . GLY B 1 133 ? -17.993 9.363 12.539 1 91.07 133 GLY B N 1
ATOM 2240 C CA . GLY B 1 133 ? -17.533 8.4 11.552 1 91.07 133 GLY B CA 1
ATOM 2241 C C . GLY B 1 133 ? -18.407 7.162 11.474 1 91.07 133 GLY B C 1
ATOM 2242 O O . GLY B 1 133 ? -17.949 6.099 11.049 1 91.07 133 GLY B O 1
ATOM 2243 N N . GLY B 1 134 ? -19.559 7.203 11.947 1 95.04 134 GLY B N 1
ATOM 2244 C CA . GLY B 1 134 ? -20.425 6.04 12.059 1 95.04 134 GLY B CA 1
ATOM 2245 C C . GLY B 1 134 ? -20.832 5.467 10.715 1 95.04 134 GLY B C 1
ATOM 2246 O O . GLY B 1 134 ? -21.298 4.329 10.634 1 95.04 134 GLY B O 1
ATOM 2247 N N . GLY B 1 135 ? -20.665 6.205 9.65 1 95.59 135 GLY B N 1
ATOM 2248 C CA . GLY B 1 135 ? -20.967 5.725 8.311 1 95.59 135 GLY B CA 1
ATOM 2249 C C . GLY B 1 135 ? -20.06 4.594 7.865 1 95.59 135 GLY B C 1
ATOM 2250 O O . GLY B 1 135 ? -20.387 3.862 6.928 1 95.59 135 GLY B O 1
ATOM 2251 N N . ARG B 1 136 ? -18.936 4.472 8.54 1 94.51 136 ARG B N 1
ATOM 2252 C CA . ARG B 1 136 ? -17.975 3.428 8.202 1 94.51 136 ARG B CA 1
ATOM 2253 C C . ARG B 1 136 ? -18.617 2.047 8.275 1 94.51 136 ARG B C 1
ATOM 2255 O O . ARG B 1 136 ? -18.183 1.117 7.593 1 94.51 136 ARG B O 1
ATOM 2262 N N . TYR B 1 137 ? -19.608 1.861 9.07 1 96.42 137 TYR B N 1
ATOM 2263 C CA . TYR B 1 137 ? -20.211 0.549 9.277 1 96.42 137 TYR B CA 1
ATOM 2264 C C . TYR B 1 137 ? -20.902 0.06 8.009 1 96.42 137 TYR B C 1
ATOM 2266 O O . TYR B 1 137 ? -21.204 -1.129 7.878 1 96.42 137 TYR B O 1
ATOM 2274 N N . ASN B 1 138 ? -21.202 0.938 7.013 1 96.02 138 ASN B N 1
ATOM 2275 C CA . ASN B 1 138 ? -21.732 0.539 5.714 1 96.02 138 ASN B CA 1
ATOM 2276 C C . ASN B 1 138 ? -20.797 -0.435 5.002 1 96.02 138 ASN B C 1
ATOM 2278 O O . ASN B 1 138 ? -21.241 -1.245 4.187 1 96.02 138 ASN B O 1
ATOM 2282 N N . GLY B 1 139 ? -19.542 -0.397 5.334 1 97.53 139 GLY B N 1
ATOM 2283 C CA . GLY B 1 139 ? -18.553 -1.264 4.713 1 97.53 139 GLY B CA 1
ATOM 2284 C C . GLY B 1 139 ? -17.986 -2.299 5.666 1 97.53 139 GLY B C 1
ATOM 2285 O O . GLY B 1 139 ? -16.99 -2.956 5.355 1 97.53 139 GLY B O 1
ATOM 2286 N N . GLY B 1 140 ? -18.58 -2.477 6.786 1 97.54 140 GLY B N 1
ATOM 2287 C CA . GLY B 1 140 ? -18.026 -3.295 7.853 1 97.54 140 GLY B CA 1
ATOM 2288 C C . GLY B 1 140 ? -17.972 -4.771 7.508 1 97.54 140 GLY B C 1
ATOM 2289 O O . GLY B 1 140 ? -17.248 -5.537 8.146 1 97.54 140 GLY B O 1
ATOM 2290 N N . LEU B 1 141 ? -18.684 -5.2 6.504 1 97.74 141 LEU B N 1
ATOM 2291 C CA . LEU B 1 141 ? -18.764 -6.613 6.147 1 97.74 141 LEU B CA 1
ATOM 2292 C C . LEU B 1 141 ? -17.458 -7.09 5.522 1 97.74 141 LEU B C 1
ATOM 2294 O O . LEU B 1 141 ? -17.27 -8.29 5.306 1 97.74 141 LEU B O 1
ATOM 2298 N N . PHE B 1 142 ? -16.539 -6.153 5.24 1 98.34 142 PHE B N 1
ATOM 2299 C CA . PHE B 1 142 ? -15.251 -6.602 4.724 1 98.34 142 PHE B CA 1
ATOM 2300 C C . PHE B 1 142 ? -14.575 -7.549 5.708 1 98.34 142 PHE B C 1
ATOM 2302 O O . PHE B 1 142 ? -13.793 -8.414 5.308 1 98.34 142 PHE B O 1
ATOM 2309 N N . TRP B 1 143 ? -14.878 -7.479 7 1 98.3 143 TRP B N 1
ATOM 2310 C CA . TRP B 1 143 ? -14.293 -8.337 8.025 1 98.3 143 TRP B CA 1
ATOM 2311 C C . TRP B 1 143 ? -14.652 -9.799 7.781 1 98.3 143 TRP B C 1
ATOM 2313 O O . TRP B 1 143 ? -13.837 -10.693 8.021 1 98.3 143 TRP B O 1
ATOM 2323 N N . PHE B 1 144 ? -15.817 -10.032 7.29 1 98.49 144 PHE B N 1
ATOM 2324 C CA . PHE B 1 144 ? -16.243 -11.4 7.023 1 98.49 144 PHE B CA 1
ATOM 2325 C C . PHE B 1 144 ? -15.523 -11.963 5.803 1 98.49 144 PHE B C 1
ATOM 2327 O O . PHE B 1 144 ? -15.17 -13.144 5.774 1 98.49 144 PHE B O 1
ATOM 2334 N N . MET B 1 145 ? -15.363 -11.082 4.802 1 98.79 145 MET B N 1
ATOM 2335 C CA . MET B 1 145 ? -14.599 -11.515 3.636 1 98.79 145 MET B CA 1
ATOM 2336 C C . MET B 1 145 ? -13.163 -11.854 4.021 1 98.79 145 MET B C 1
ATOM 2338 O O . MET B 1 145 ? -12.63 -12.883 3.604 1 98.79 145 MET B O 1
ATOM 2342 N N . GLN B 1 146 ? -12.617 -11.047 4.807 1 98.49 146 GLN B N 1
ATOM 2343 C CA . GLN B 1 146 ? -11.246 -11.239 5.266 1 98.49 146 GLN B CA 1
ATOM 2344 C C . GLN B 1 146 ? -11.125 -12.495 6.126 1 98.49 146 GLN B C 1
ATOM 2346 O O . GLN B 1 146 ? -10.185 -13.275 5.965 1 98.49 146 GLN B O 1
ATOM 2351 N N . ALA B 1 147 ? -12.037 -12.686 7.042 1 98.7 147 ALA B N 1
ATOM 2352 C CA . ALA B 1 147 ? -12.047 -13.894 7.862 1 98.7 147 ALA B CA 1
ATOM 2353 C C . ALA B 1 147 ? -12.159 -15.145 6.996 1 98.7 147 ALA B C 1
ATOM 2355 O O . ALA B 1 147 ? -11.496 -16.151 7.258 1 98.7 147 ALA B O 1
ATOM 2356 N N . GLY B 1 148 ? -13.018 -15.071 6.023 1 98.83 148 GLY B N 1
ATOM 2357 C CA . GLY B 1 148 ? -13.119 -16.178 5.085 1 98.83 148 GLY B CA 1
ATOM 2358 C C . GLY B 1 148 ? -11.804 -16.504 4.403 1 98.83 148 GLY B C 1
ATOM 2359 O O . GLY B 1 148 ? -11.442 -17.675 4.268 1 98.83 148 GLY B O 1
ATOM 2360 N N . LEU B 1 149 ? -11.08 -15.497 4.033 1 98.85 149 LEU B N 1
ATOM 2361 C CA . LEU B 1 149 ? -9.793 -15.688 3.375 1 98.85 149 LEU B CA 1
ATOM 2362 C C . LEU B 1 149 ? -8.768 -16.268 4.343 1 98.85 149 LEU B C 1
ATOM 2364 O O . LEU B 1 149 ? -7.968 -17.128 3.966 1 98.85 149 LEU B O 1
ATOM 2368 N N . TRP B 1 150 ? -8.742 -15.792 5.586 1 98.67 150 TRP B N 1
ATOM 2369 C CA . TRP B 1 150 ? -7.887 -16.394 6.604 1 98.67 150 TRP B CA 1
ATOM 2370 C C . TRP B 1 150 ? -8.204 -17.875 6.776 1 98.67 150 TRP B C 1
ATOM 2372 O O . TRP B 1 150 ? -7.297 -18.711 6.813 1 98.67 150 TRP B O 1
ATOM 2382 N N . GLY B 1 151 ? -9.497 -18.181 6.883 1 98.55 151 GLY B N 1
ATOM 2383 C CA . GLY B 1 151 ? -9.919 -19.565 7.029 1 98.55 151 GLY B CA 1
ATOM 2384 C C . GLY B 1 151 ? -9.479 -20.447 5.876 1 98.55 151 GLY B C 1
ATOM 2385 O O . GLY B 1 151 ? -8.96 -21.545 6.09 1 98.55 151 GLY B O 1
ATOM 2386 N N . LEU B 1 152 ? -9.692 -20.004 4.63 1 98.32 152 LEU B N 1
ATOM 2387 C CA . LEU B 1 152 ? -9.283 -20.769 3.457 1 98.32 152 LEU B CA 1
ATOM 2388 C C . LEU B 1 152 ? -7.778 -21.012 3.465 1 98.32 152 LEU B C 1
ATOM 2390 O O . LEU B 1 152 ? -7.317 -22.09 3.082 1 98.32 152 LEU B O 1
ATOM 2394 N N . SER B 1 153 ? -7.01 -19.987 3.879 1 98.31 153 SER B N 1
ATOM 2395 C CA . SER B 1 153 ? -5.556 -20.101 3.903 1 98.31 153 SER B CA 1
ATOM 2396 C C . SER B 1 153 ? -5.096 -21.097 4.963 1 98.31 153 SER B C 1
ATOM 2398 O O . SER B 1 153 ? -4.296 -21.99 4.677 1 98.31 153 SER B O 1
ATOM 2400 N N . VAL B 1 154 ? -5.606 -21.031 6.135 1 97.91 154 VAL B N 1
ATOM 2401 C CA . VAL B 1 154 ? -5.115 -21.811 7.267 1 97.91 154 VAL B CA 1
ATOM 2402 C C . VAL B 1 154 ? -5.727 -23.209 7.236 1 97.91 154 VAL B C 1
ATOM 2404 O O . VAL B 1 154 ? -5.008 -24.21 7.283 1 97.91 154 VAL B O 1
ATOM 2407 N N . PHE B 1 155 ? -7.01 -23.323 7.072 1 97.1 155 PHE B N 1
ATOM 2408 C CA . PHE B 1 155 ? -7.702 -24.6 7.193 1 97.1 155 PHE B CA 1
ATOM 2409 C C . PHE B 1 155 ? -7.856 -25.264 5.83 1 97.1 155 PHE B C 1
ATOM 2411 O O . PHE B 1 155 ? -8.143 -26.46 5.745 1 97.1 155 PHE B O 1
ATOM 2418 N N . GLY B 1 156 ? -7.728 -24.528 4.785 1 94.96 156 GLY B N 1
ATOM 2419 C CA . GLY B 1 156 ? -7.81 -25.094 3.448 1 94.96 156 GLY B CA 1
ATOM 2420 C C . GLY B 1 156 ? -6.455 -25.459 2.871 1 94.96 156 GLY B C 1
ATOM 2421 O O . GLY B 1 156 ? -6.184 -26.632 2.602 1 94.96 156 GLY B O 1
ATOM 2422 N N . VAL B 1 157 ? -5.498 -24.498 2.85 1 94.8 157 VAL B N 1
ATOM 2423 C CA . VAL B 1 157 ? -4.214 -24.688 2.183 1 94.8 157 VAL B CA 1
ATOM 2424 C C . VAL B 1 157 ? -3.191 -25.233 3.177 1 94.8 157 VAL B C 1
ATOM 2426 O O . VAL B 1 157 ? -2.617 -26.303 2.962 1 94.8 157 VAL B O 1
ATOM 2429 N N . ALA B 1 158 ? -2.949 -24.551 4.319 1 96.26 158 ALA B N 1
ATOM 2430 C CA . ALA B 1 158 ? -1.896 -24.897 5.27 1 96.26 158 ALA B CA 1
ATOM 2431 C C . ALA B 1 158 ? -2.127 -26.283 5.865 1 96.26 158 ALA B C 1
ATOM 2433 O O . ALA B 1 158 ? -1.191 -27.077 5.987 1 96.26 158 ALA B O 1
ATOM 2434 N N . ARG B 1 159 ? -3.293 -26.582 6.193 1 94.28 159 ARG B N 1
ATOM 2435 C CA . ARG B 1 159 ? -3.619 -27.852 6.832 1 94.28 159 ARG B CA 1
ATOM 2436 C C . ARG B 1 159 ? -3.229 -29.029 5.944 1 94.28 159 ARG B C 1
ATOM 2438 O O . ARG B 1 159 ? -2.736 -30.047 6.434 1 94.28 159 ARG B O 1
ATOM 2445 N N . ASP B 1 160 ? -3.314 -28.933 4.667 1 90.46 160 ASP B N 1
ATOM 2446 C CA . ASP B 1 160 ? -3.006 -30.009 3.73 1 90.46 160 ASP B CA 1
ATOM 2447 C C . ASP B 1 160 ? -1.497 -30.194 3.584 1 90.46 160 ASP B C 1
ATOM 2449 O O . ASP B 1 160 ? -1.039 -31.22 3.077 1 90.46 160 ASP B O 1
ATOM 2453 N N . LEU B 1 161 ? -0.741 -29.163 4.028 1 88.03 161 LEU B N 1
ATOM 2454 C CA . LEU B 1 161 ? 0.708 -29.233 3.881 1 88.03 161 LEU B CA 1
ATOM 2455 C C . LEU B 1 161 ? 1.374 -29.578 5.209 1 88.03 161 LEU B C 1
ATOM 2457 O O . LEU B 1 161 ? 2.602 -29.558 5.317 1 88.03 161 LEU B O 1
ATOM 2461 N N . MET B 1 162 ? 0.594 -29.755 6.232 1 90.6 162 MET B N 1
ATOM 2462 C CA . MET B 1 162 ? 1.098 -30.172 7.537 1 90.6 162 MET B CA 1
ATOM 2463 C C . MET B 1 162 ? 0.947 -31.678 7.723 1 90.6 162 MET B C 1
ATOM 2465 O O . MET B 1 162 ? 0.057 -32.294 7.134 1 90.6 162 MET B O 1
#

pLDDT: mean 92.19, std 15.11, range [32.48, 98.93]

Foldseek 3Di:
DPPPPPPCPVPPDDDDFDADPLLVLLCCLLVPVLVVLLVVLVVVLVVLCVVLVPDPPDLADDPVSCVVGVSSQLSVLSSVLSVVSVVQSVLLSVLSNQLCSPVVVLSSVLSVLLSVLSVQLSCQRRVDDDPPSVRNVSSVCSVVSSVVSVCSNVVNRVVVVD/DPPPPPPCPVPVPDDDDDADPLLVLLCCLLVPVLVVLLVVLVVVLVVLCVVLVPDPPDLADDPVSCVVGVSRQLSVLSSVLSVVSVVQSVLLSVLSNQLCRPVRVLSSVLSVLLSVLSVQLSCQSRVDDDPPSVRNVSSVCSVVSSVVSVCSNVVPRVVVVD

Organism: NCBI:txid1220207

Secondary structure (DSSP, 8-state):
-------------EEEEEEPTTHHHHHHIIIIIHHHHHHHHHHHHHHHHHHHT--TT--S--HHHHHH-HHHHHHHHHHHHHHHHHHHHHHHHHHHHHHTTT-HHHHHHHHHHHHHHHHHHHHHHHSS--GGGGGGGGGTTHHHHHHHHHHIIIIIIGGGG-/-------------PEEEEEEGGGHHHHHIIIIIHHHHHHHHHHHHHHHHHHHT--TT--S--HHHHHH-HHHHHHHHHHHHHHHHHHHHHHHHHHHHHHTTT-HHHHHHHHHHHHHHHHHHHHHHHS---GGGGGGGGGTTHHHHHHHHHHIIIIIIGGGG-

InterPro domains:
  IPR001129 Membrane-associated, eicosanoid/glutathione metabolism (MAPEG) protein [PF01124] (28-154)
  IPR023352 Membrane associated eicosanoid/glutathione metabolism-like domain superfamily [G3DSA:1.20.120.550] (17-162)
  IPR023352 Membrane associated eicosanoid/glutathione metabolism-like domain superfamily [SSF161084] (17-161)
  IPR050997 Membrane-associated proteins in eicosanoid and glutathione metabolism [PTHR10250] (20-156)

Nearest PDB structures (foldseek):
  7fdc-assembly1_Y  TM=2.731E-01  e=6.171E-01  Saccharomyces cerevisiae S288C
  7kr5-assembly1_A  TM=3.555E-01  e=2.087E+00  Drosophila melanogaster
  3s84-assembly1_A  TM=3.159E-01  e=1.558E+00  Homo sapiens
  9bru-assembly1_j  TM=2.500E-01  e=1.635E+00  Mus musculus
  6xby-assembly1_g  TM=2.613E-01  e=4.334E+00  Bos taurus

Radius of gyration: 23.14 Å; Cα contacts (8 Å, |Δi|>4): 474; chains: 2; bounding box: 84×70×41 Å

Solvent-accessible surface area (backbone atoms only — not comparable to full-atom values): 16147 Å² total; per-residue (Å²): 134,81,78,74,74,72,72,76,69,72,74,74,52,69,38,77,41,58,39,50,65,58,29,61,49,10,46,45,36,38,72,40,51,49,54,52,49,53,52,50,38,51,51,52,26,51,55,31,27,63,73,39,68,58,59,85,83,58,84,62,63,50,72,68,47,29,74,78,31,70,48,24,39,38,20,29,21,30,43,42,40,38,52,55,49,63,71,47,44,54,63,50,32,52,23,22,54,54,18,11,48,81,35,18,66,62,26,21,50,36,48,48,50,28,51,52,21,49,53,36,20,41,44,16,30,48,74,44,84,47,66,61,44,54,23,29,62,73,12,51,65,28,56,58,32,48,50,50,34,31,44,37,26,26,70,56,47,12,52,76,23,88,135,83,78,74,73,71,72,74,72,70,72,60,69,60,52,74,43,77,33,36,41,49,28,12,46,9,41,30,37,38,47,35,52,48,53,52,48,53,50,51,40,51,51,51,28,51,54,32,26,61,73,38,67,57,59,47,56,58,85,62,60,50,74,70,48,31,75,78,30,68,47,23,41,39,22,40,30,33,42,50,41,40,52,56,49,61,73,45,45,55,61,50,32,50,28,22,53,53,18,8,55,80,36,15,64,60,26,22,50,37,48,48,50,26,51,54,20,49,52,34,21,39,44,16,32,50,74,44,86,48,67,92,50,54,23,29,61,74,12,52,65,28,56,58,31,48,50,50,34,50,46,38,26,49,69,54,48,48,51,73,75,101

Sequence (324 aa):
MTISIKSYSSVVTMVAIDIPANYGYSIAISLGVIPILSFLHGTVVGSFRKAAGVPYPHTYATVEQCKSNPKAYKFNCAQRAHANFLENAPQTMLSILVAGVKYPELAAGLGAAWAVFRILFLHGYVFTDKPAGGGRYNGGLFWFMQAGLWGLSVFGVARDLMMTISIKSYSSVVTMVAIDIPANYGYSIAISLGVIPILSFLHGTVVGSFRKAAGVPYPHTYATVEQCKSNPKAYKFNCAQRAHANFLENAPQTMLSILVAGVKYPELAAGLGAAWAVFRILFLHGYVFTDKPAGGGRYNGGLFWFMQAGLWGLSVFGVARDLM